Protein AF-A0A954GBB4-F1 (afdb_monomer_lite)

Radius of gyration: 18.42 Å; chains: 1; bounding box: 40×48×51 Å

Structure (mmCIF, N/CA/C/O backbone):
data_AF-A0A954GBB4-F1
#
_entry.id   AF-A0A954GBB4-F1
#
loop_
_atom_site.group_PDB
_atom_site.id
_atom_site.type_symbol
_atom_site.label_atom_id
_atom_site.label_alt_id
_atom_site.label_comp_id
_atom_site.label_asym_id
_atom_site.label_entity_id
_atom_site.label_seq_id
_atom_site.pdbx_PDB_ins_code
_atom_site.Cartn_x
_atom_site.Cartn_y
_atom_site.Cartn_z
_atom_site.occupancy
_atom_site.B_iso_or_equiv
_atom_site.auth_seq_id
_atom_site.auth_comp_id
_atom_site.auth_asym_id
_atom_site.auth_atom_id
_atom_site.pdbx_PDB_model_num
ATOM 1 N N . ALA A 1 1 ? -6.160 26.886 8.703 1.00 38.75 1 ALA A N 1
ATOM 2 C CA . ALA A 1 1 ? -4.715 27.005 8.953 1.00 38.75 1 ALA A CA 1
ATOM 3 C C . ALA A 1 1 ? -4.149 25.636 8.655 1.00 38.75 1 ALA A C 1
ATOM 5 O O . ALA A 1 1 ? -4.538 24.695 9.330 1.00 38.75 1 ALA A O 1
ATOM 6 N N . THR A 1 2 ? -3.398 25.509 7.570 1.00 45.91 2 THR A N 1
ATOM 7 C CA . THR A 1 2 ? -2.683 24.283 7.214 1.00 45.91 2 THR A CA 1
ATOM 8 C C . THR A 1 2 ? -1.692 23.971 8.333 1.00 45.91 2 THR A C 1
ATOM 10 O O . THR A 1 2 ? -0.956 24.857 8.765 1.00 45.91 2 THR A O 1
ATOM 13 N N . SER A 1 3 ? -1.741 22.760 8.894 1.00 56.38 3 SER A N 1
ATOM 14 C CA . SER A 1 3 ? -0.739 22.318 9.868 1.00 56.38 3 SER A CA 1
ATOM 15 C C . SER A 1 3 ? 0.642 22.368 9.204 1.00 56.38 3 SER A C 1
ATOM 17 O O . SER A 1 3 ? 0.781 21.975 8.047 1.00 56.38 3 SER A O 1
ATOM 19 N N . ALA A 1 4 ? 1.669 22.852 9.908 1.00 57.19 4 ALA A N 1
ATOM 20 C CA . ALA A 1 4 ? 3.036 22.951 9.377 1.00 57.19 4 ALA A CA 1
ATOM 21 C C . ALA A 1 4 ? 3.593 21.591 8.900 1.00 57.19 4 ALA A C 1
ATOM 23 O O . ALA A 1 4 ? 4.474 21.533 8.046 1.00 57.19 4 ALA A O 1
ATOM 24 N N . GLU A 1 5 ? 3.053 20.493 9.434 1.00 57.66 5 GLU A N 1
ATOM 25 C CA . GLU A 1 5 ? 3.371 19.124 9.024 1.00 57.66 5 GLU A CA 1
ATOM 26 C C . GLU A 1 5 ? 2.815 18.802 7.627 1.00 57.66 5 GLU A C 1
ATOM 28 O O . GLU A 1 5 ? 3.466 18.126 6.837 1.00 57.66 5 GLU A O 1
ATOM 33 N N . VAL A 1 6 ? 1.651 19.361 7.286 1.00 58.84 6 VAL A N 1
ATOM 34 C CA . VAL A 1 6 ? 1.025 19.221 5.969 1.00 58.84 6 VAL A CA 1
ATOM 35 C C . VAL A 1 6 ? 1.769 20.049 4.926 1.00 58.84 6 VAL A C 1
ATOM 37 O O . VAL A 1 6 ? 2.061 19.530 3.859 1.00 58.84 6 VAL A O 1
ATOM 40 N N . GLU A 1 7 ? 2.159 21.291 5.228 1.00 59.78 7 GLU A N 1
ATOM 41 C CA . GLU A 1 7 ? 2.980 22.099 4.306 1.00 59.78 7 GLU A CA 1
ATOM 42 C C . GLU A 1 7 ? 4.310 21.412 3.965 1.00 59.78 7 GLU A C 1
ATOM 44 O O . GLU A 1 7 ? 4.661 21.319 2.791 1.00 59.78 7 GLU A O 1
ATOM 49 N N . HIS A 1 8 ? 4.989 20.818 4.951 1.00 60.00 8 HIS A N 1
ATOM 50 C CA . HIS A 1 8 ? 6.219 20.056 4.711 1.00 60.00 8 HIS A CA 1
ATOM 51 C C . HIS A 1 8 ? 5.991 18.797 3.849 1.00 60.00 8 HIS A C 1
ATOM 53 O O . HIS A 1 8 ? 6.864 18.420 3.070 1.00 60.00 8 HIS A O 1
ATOM 59 N N . LEU A 1 9 ? 4.835 18.135 3.964 1.00 61.31 9 LEU A N 1
ATOM 60 C CA . LEU A 1 9 ? 4.479 16.982 3.123 1.00 61.31 9 LEU A CA 1
ATOM 61 C C . LEU A 1 9 ? 4.178 17.383 1.667 1.00 61.31 9 LEU A C 1
ATOM 63 O O . LEU A 1 9 ? 4.221 16.541 0.774 1.00 61.31 9 LEU A O 1
ATOM 67 N N . LEU A 1 10 ? 3.844 18.648 1.408 1.00 59.16 10 LEU A N 1
ATOM 68 C CA . LEU A 1 10 ? 3.463 19.135 0.079 1.00 59.16 10 LEU A CA 1
ATOM 69 C C . LEU A 1 10 ? 4.620 19.791 -0.679 1.00 59.16 10 LEU A C 1
ATOM 71 O O . LEU A 1 10 ? 4.564 19.822 -1.909 1.00 59.16 10 LEU A O 1
ATOM 75 N N . ASP A 1 11 ? 5.619 20.314 0.037 1.00 56.72 11 ASP A N 1
ATOM 76 C CA . ASP A 1 11 ? 6.723 21.104 -0.528 1.00 56.72 11 ASP A CA 1
ATOM 77 C C . ASP A 1 11 ? 7.860 20.257 -1.131 1.00 56.72 11 ASP A C 1
ATOM 79 O O . ASP A 1 11 ? 8.680 20.775 -1.892 1.00 56.72 11 ASP A O 1
ATOM 83 N N . GLU A 1 12 ? 7.903 18.949 -0.864 1.00 50.19 12 GLU A N 1
ATOM 84 C CA . GLU A 1 12 ? 8.904 18.044 -1.433 1.00 50.19 12 GLU A CA 1
ATOM 85 C C . GLU A 1 12 ? 8.258 16.914 -2.255 1.00 50.19 12 GLU A C 1
ATOM 87 O O . GLU A 1 12 ? 7.263 16.313 -1.869 1.00 50.19 12 GLU A O 1
ATOM 92 N N . GLU A 1 13 ? 8.910 16.584 -3.373 1.00 52.50 13 GLU A N 1
ATOM 93 C CA . GLU A 1 13 ? 8.742 15.366 -4.184 1.00 52.50 13 GLU A CA 1
ATOM 94 C C . GLU A 1 13 ? 7.781 15.418 -5.386 1.00 52.50 13 GLU A C 1
ATOM 96 O O . GLU A 1 13 ? 6.749 14.747 -5.450 1.00 52.50 13 GLU A O 1
ATOM 101 N N . ALA A 1 14 ? 8.245 16.047 -6.471 1.00 51.75 14 ALA A N 1
ATOM 102 C CA . ALA A 1 14 ? 7.934 15.512 -7.796 1.00 51.75 14 ALA A CA 1
ATOM 103 C C . ALA A 1 14 ? 8.441 14.053 -7.877 1.00 51.75 14 ALA A C 1
ATOM 105 O O . ALA A 1 14 ? 9.635 13.804 -7.716 1.00 51.75 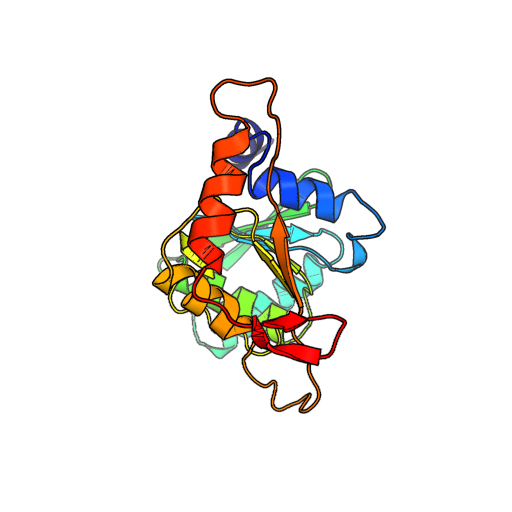14 ALA A O 1
ATOM 106 N N . GLY A 1 15 ? 7.538 13.093 -8.110 1.00 60.34 15 GLY A N 1
ATOM 107 C CA . GLY A 1 15 ? 7.871 11.665 -8.248 1.00 60.34 15 GLY A CA 1
ATOM 108 C C . GLY A 1 15 ? 7.895 10.844 -6.948 1.00 60.34 15 GLY A C 1
ATOM 109 O O . GLY A 1 15 ? 8.336 9.696 -6.977 1.00 60.34 15 GLY A O 1
ATOM 110 N N . GLY A 1 16 ? 7.433 11.406 -5.827 1.00 81.38 16 GLY A N 1
ATOM 111 C CA . GLY A 1 16 ? 7.354 10.732 -4.525 1.00 81.38 16 GLY A CA 1
ATOM 112 C C . GLY A 1 16 ? 6.080 9.916 -4.285 1.00 81.38 16 GLY A C 1
ATOM 113 O O . GLY A 1 16 ? 5.134 9.944 -5.075 1.00 81.38 16 GLY A O 1
ATOM 114 N N . ALA A 1 17 ? 6.015 9.231 -3.138 1.00 86.75 17 ALA A N 1
ATOM 115 C CA . ALA A 1 17 ? 4.822 8.476 -2.725 1.00 86.75 17 ALA A CA 1
ATOM 116 C C . ALA A 1 17 ? 3.590 9.385 -2.556 1.00 86.75 17 ALA A C 1
ATOM 118 O O . ALA A 1 17 ? 2.477 8.988 -2.890 1.00 86.75 17 ALA A O 1
ATOM 119 N N . ILE A 1 18 ? 3.800 10.623 -2.098 1.00 87.50 18 ILE A N 1
ATOM 120 C CA . ILE A 1 18 ? 2.751 11.641 -1.958 1.00 87.50 18 ILE A CA 1
ATOM 121 C C . ILE A 1 18 ? 2.225 12.075 -3.328 1.00 87.50 18 ILE A C 1
ATOM 123 O O . ILE A 1 18 ? 1.016 12.185 -3.506 1.00 87.50 18 ILE A O 1
ATOM 127 N N . ALA A 1 19 ? 3.103 12.280 -4.315 1.00 88.31 19 ALA A N 1
ATOM 128 C CA . ALA A 1 19 ? 2.686 12.629 -5.672 1.00 88.31 19 ALA A CA 1
ATOM 129 C C . ALA A 1 19 ? 1.859 11.507 -6.318 1.00 88.31 19 ALA A C 1
ATOM 131 O O . ALA A 1 19 ? 0.815 11.779 -6.903 1.00 88.31 19 ALA A O 1
ATOM 132 N N . ALA A 1 20 ? 2.285 10.249 -6.155 1.00 91.12 20 ALA A N 1
ATOM 133 C CA . ALA A 1 20 ? 1.515 9.097 -6.618 1.00 91.12 20 ALA A CA 1
ATOM 134 C C . ALA A 1 20 ? 0.146 9.011 -5.925 1.00 91.12 20 ALA A C 1
ATOM 136 O O . ALA A 1 20 ? -0.861 8.803 -6.589 1.00 91.12 20 ALA A O 1
ATOM 137 N N . PHE A 1 21 ? 0.094 9.215 -4.605 1.00 93.81 21 PHE A N 1
ATOM 138 C CA . PHE A 1 21 ? -1.159 9.244 -3.851 1.00 93.81 21 PHE A CA 1
ATOM 139 C C . PHE A 1 21 ? -2.111 10.343 -4.342 1.00 93.81 21 PHE A C 1
ATOM 141 O O . PHE A 1 21 ? -3.267 10.047 -4.622 1.00 93.81 21 PHE A O 1
ATOM 148 N N . LYS A 1 22 ? -1.619 11.576 -4.522 1.00 92.19 22 LYS A N 1
ATOM 149 C CA . LYS A 1 22 ? -2.411 12.701 -5.043 1.00 92.19 22 LYS A CA 1
ATOM 150 C C . LYS A 1 22 ? -2.992 12.419 -6.426 1.00 92.19 22 LYS A C 1
ATOM 152 O O . LYS A 1 22 ? -4.146 12.745 -6.680 1.00 92.19 22 LYS A O 1
ATOM 157 N N . GLU A 1 23 ? -2.210 11.814 -7.317 1.00 92.88 23 GLU A N 1
ATOM 158 C CA . GLU A 1 23 ? -2.718 11.410 -8.631 1.00 92.88 23 GLU A CA 1
ATOM 159 C C . GLU A 1 23 ? -3.827 10.361 -8.485 1.00 92.88 23 GLU A C 1
ATOM 161 O O . GLU A 1 23 ? -4.843 10.456 -9.160 1.00 92.88 23 GLU A O 1
ATOM 166 N N . LEU A 1 24 ? -3.685 9.400 -7.565 1.00 94.81 24 LEU A N 1
ATOM 167 C CA . LEU A 1 24 ? -4.688 8.351 -7.371 1.00 94.81 24 LEU A CA 1
ATOM 168 C C . LEU A 1 24 ? -6.040 8.889 -6.878 1.00 94.81 24 LEU A C 1
ATOM 170 O O . LEU A 1 24 ? -7.058 8.435 -7.396 1.00 94.81 24 LEU A O 1
ATOM 174 N N . VAL A 1 25 ? -6.040 9.837 -5.933 1.00 95.12 25 VAL A N 1
ATOM 175 C CA . VAL A 1 25 ? -7.265 10.451 -5.365 1.00 95.12 25 VAL A CA 1
ATOM 176 C C . VAL A 1 25 ? -7.879 11.532 -6.263 1.00 95.12 25 VAL A C 1
ATOM 178 O O . VAL A 1 25 ? -9.035 11.887 -6.128 1.00 95.12 25 VAL A O 1
ATOM 181 N N . SER A 1 26 ? -7.120 12.101 -7.205 1.00 92.81 26 SER A N 1
ATOM 182 C CA . SER A 1 26 ? -7.650 13.141 -8.109 1.00 92.81 26 SER A CA 1
ATOM 183 C C . SER A 1 26 ? -8.096 12.601 -9.472 1.00 92.81 26 SER A C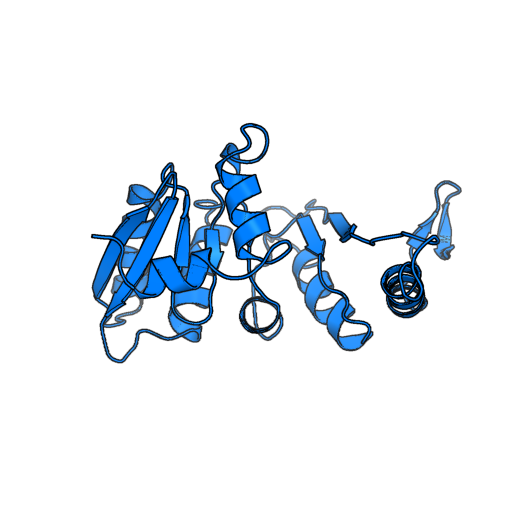 1
ATOM 185 O O . SER A 1 26 ? -8.701 13.328 -10.266 1.00 92.81 26 SER A O 1
ATOM 187 N N . ASN A 1 27 ? -7.811 11.330 -9.764 1.00 94.31 27 ASN A N 1
ATOM 188 C CA . ASN A 1 27 ? -8.042 10.706 -11.062 1.00 94.31 27 ASN A CA 1
ATOM 189 C C . ASN A 1 27 ? -9.223 9.711 -10.983 1.00 94.31 27 ASN A C 1
ATOM 191 O O . ASN A 1 27 ? -9.092 8.654 -10.365 1.00 94.31 27 ASN A O 1
ATOM 195 N N . PRO A 1 28 ? -10.377 9.983 -11.633 1.00 92.38 28 PRO A N 1
ATOM 196 C CA . PRO A 1 28 ? -11.600 9.190 -11.432 1.00 92.38 28 PRO A CA 1
ATOM 197 C C . PRO A 1 28 ? -11.464 7.667 -11.680 1.00 92.38 28 PRO A C 1
ATOM 199 O O . PRO A 1 28 ? -12.056 6.877 -10.943 1.00 92.38 28 PRO A O 1
ATOM 202 N N . PRO A 1 29 ? -10.694 7.197 -12.686 1.00 94.25 29 PRO A N 1
ATOM 203 C CA . PRO A 1 29 ? -10.346 5.782 -12.845 1.00 94.25 29 PRO A CA 1
ATOM 204 C C . PRO A 1 29 ? -9.678 5.084 -11.654 1.00 94.25 29 PRO A C 1
ATOM 206 O O . PRO A 1 29 ? -9.726 3.853 -11.595 1.00 94.25 29 PRO A O 1
ATOM 209 N N . THR A 1 30 ? -9.021 5.815 -10.757 1.00 94.44 30 THR A N 1
ATOM 210 C CA . THR A 1 30 ? -8.284 5.259 -9.609 1.00 94.44 30 THR A CA 1
ATOM 211 C C . THR A 1 30 ? -8.886 5.641 -8.268 1.00 94.44 30 THR A C 1
ATOM 213 O O . THR A 1 30 ? -8.706 4.892 -7.313 1.00 94.44 30 THR A O 1
ATOM 216 N N . ASP A 1 31 ? -9.641 6.730 -8.227 1.00 94.56 31 ASP A N 1
ATOM 217 C CA . ASP A 1 31 ? -10.295 7.281 -7.041 1.00 94.56 31 ASP A CA 1
ATOM 218 C C . ASP A 1 31 ? -11.164 6.243 -6.312 1.00 94.56 31 ASP A C 1
ATOM 220 O O . ASP A 1 31 ? -10.983 5.962 -5.138 1.00 94.56 31 ASP A O 1
ATOM 224 N N . TRP A 1 32 ? -11.960 5.465 -7.057 1.00 95.12 32 TRP A N 1
ATOM 225 C CA . TRP A 1 32 ? -12.802 4.387 -6.501 1.00 95.12 32 TRP A CA 1
ATOM 226 C C . TRP A 1 32 ? -12.041 3.261 -5.756 1.00 95.12 32 TRP A C 1
ATOM 228 O O . TRP A 1 32 ? -12.659 2.364 -5.155 1.00 95.12 32 TRP A O 1
ATOM 238 N N . LEU A 1 33 ? -10.704 3.226 -5.848 1.00 96.69 33 LEU A N 1
ATOM 239 C CA . LEU A 1 33 ? -9.859 2.333 -5.053 1.00 96.69 33 LEU A CA 1
ATOM 240 C C . LEU A 1 33 ? -9.729 2.795 -3.596 1.00 96.69 33 LEU A C 1
ATOM 242 O O . LEU A 1 33 ? -9.228 2.028 -2.767 1.00 96.69 33 LEU A O 1
ATOM 246 N N . ASN A 1 34 ? -10.191 4.000 -3.284 1.00 97.38 34 ASN A N 1
ATOM 247 C CA . ASN A 1 34 ? -10.128 4.652 -1.991 1.00 97.38 34 ASN A CA 1
ATOM 248 C C . ASN A 1 34 ? -8.699 4.652 -1.420 1.00 97.38 34 ASN A C 1
ATOM 250 O O . ASN A 1 34 ? -8.436 3.923 -0.449 1.00 97.38 34 ASN A O 1
ATOM 254 N N . PRO A 1 35 ? -7.730 5.327 -2.067 1.00 97.38 35 PRO A N 1
ATOM 255 C CA . PRO A 1 35 ? -6.323 5.245 -1.701 1.00 97.38 35 PRO A CA 1
ATOM 256 C C . PRO A 1 35 ? -6.050 5.664 -0.254 1.00 97.38 35 PRO A C 1
ATOM 258 O O . PRO A 1 35 ? -6.639 6.595 0.289 1.00 97.38 35 PRO A O 1
ATOM 261 N N . VAL A 1 36 ? -5.091 4.993 0.378 1.00 97.19 36 VAL A N 1
ATOM 262 C CA . VAL A 1 36 ? -4.544 5.389 1.680 1.00 97.19 36 VAL A CA 1
ATOM 263 C C . VAL A 1 36 ? -3.026 5.384 1.595 1.00 97.19 36 VAL A C 1
ATOM 265 O O . VAL A 1 36 ? -2.421 4.381 1.212 1.00 97.19 36 VAL A O 1
ATOM 268 N N . LEU A 1 37 ? -2.395 6.493 1.971 1.00 94.56 37 LEU A N 1
ATOM 269 C CA . LEU A 1 37 ? -0.945 6.622 2.030 1.00 94.56 37 LEU A CA 1
ATOM 270 C C . LEU A 1 37 ? -0.450 6.525 3.475 1.00 94.56 37 LEU A C 1
ATOM 272 O O . LEU A 1 37 ? -0.866 7.273 4.355 1.00 94.56 37 LEU A O 1
ATOM 276 N N . LEU A 1 38 ? 0.498 5.619 3.699 1.00 91.81 38 LEU A N 1
ATOM 277 C CA . LEU A 1 38 ? 1.235 5.491 4.951 1.00 91.81 38 LEU A CA 1
ATOM 278 C C . LEU A 1 38 ? 2.551 6.272 4.876 1.00 91.81 38 LEU A C 1
ATOM 280 O O . LEU A 1 38 ? 3.400 5.986 4.025 1.00 91.81 38 LEU A O 1
ATOM 284 N N . THR A 1 39 ? 2.747 7.210 5.803 1.00 84.94 39 THR A N 1
ATOM 285 C CA . THR A 1 39 ? 4.017 7.920 6.010 1.00 84.94 39 THR A CA 1
ATOM 286 C C . THR A 1 39 ? 4.674 7.479 7.324 1.00 84.94 39 THR A C 1
ATOM 288 O O . THR A 1 39 ? 4.155 6.623 8.037 1.00 84.94 39 THR A O 1
ATOM 291 N N . GLY A 1 40 ? 5.863 8.008 7.635 1.00 76.62 40 GLY A N 1
ATOM 292 C CA . GLY A 1 40 ? 6.581 7.667 8.869 1.00 76.62 40 GLY A CA 1
ATOM 293 C C . GLY A 1 40 ? 5.923 8.196 10.151 1.00 76.62 40 GLY A C 1
ATOM 294 O O . GLY A 1 40 ? 6.181 7.656 11.230 1.00 76.62 40 GLY A O 1
ATOM 295 N N . SER A 1 41 ? 5.063 9.212 10.056 1.00 73.75 41 SER A N 1
ATOM 296 C CA . SER A 1 41 ? 4.395 9.835 11.210 1.00 73.75 41 SER A CA 1
ATOM 297 C C . SER A 1 41 ? 2.871 9.890 11.095 1.00 73.75 41 SER A C 1
ATOM 299 O O . SER A 1 41 ? 2.202 9.985 12.126 1.00 73.75 41 SER A O 1
ATOM 301 N N . SER A 1 42 ? 2.322 9.778 9.885 1.00 81.25 42 SER A N 1
ATOM 302 C CA . SER A 1 42 ? 0.915 10.056 9.598 1.00 81.25 42 SER A CA 1
ATOM 303 C C . SER A 1 42 ? 0.315 9.125 8.542 1.00 81.25 42 SER A C 1
ATOM 305 O O . SER A 1 42 ? 1.019 8.393 7.838 1.00 81.25 42 SER A O 1
ATOM 307 N N . VAL A 1 43 ? -1.014 9.154 8.438 1.00 93.19 43 VAL A N 1
ATOM 308 C CA . VAL A 1 43 ? -1.779 8.424 7.425 1.00 93.19 43 VAL A CA 1
ATOM 309 C C . VAL A 1 43 ? -2.615 9.426 6.639 1.00 93.19 43 VAL A C 1
ATOM 311 O O . VAL A 1 43 ? -3.354 10.202 7.231 1.00 93.19 43 VAL A O 1
ATOM 314 N N . LEU A 1 44 ? -2.507 9.417 5.315 1.00 95.12 44 LEU A N 1
ATOM 315 C CA . LEU A 1 44 ? -3.357 10.215 4.431 1.00 95.12 44 LEU A CA 1
ATOM 316 C C . LEU A 1 44 ? -4.434 9.303 3.854 1.00 95.12 44 LEU A C 1
ATOM 318 O O . LEU A 1 44 ? -4.136 8.186 3.428 1.00 95.12 44 LEU A O 1
ATOM 322 N N . VAL A 1 45 ? -5.677 9.754 3.889 1.00 97.12 45 VAL A N 1
ATOM 323 C CA . VAL A 1 45 ? -6.861 8.937 3.627 1.00 97.12 45 VAL A CA 1
ATOM 324 C C . VAL A 1 45 ? -7.730 9.659 2.619 1.00 97.12 45 VAL A C 1
ATOM 326 O O . VAL A 1 45 ? -8.056 10.813 2.843 1.00 97.12 45 VAL A O 1
ATOM 329 N N . ASP A 1 46 ? -8.116 8.985 1.547 1.00 97.25 46 ASP A N 1
ATOM 330 C CA . ASP A 1 46 ? -9.144 9.480 0.631 1.00 97.25 46 ASP A CA 1
ATOM 331 C C . ASP A 1 46 ? -10.412 9.947 1.387 1.00 97.25 46 ASP A C 1
ATOM 333 O O . ASP A 1 46 ? -10.891 9.265 2.307 1.00 97.25 46 ASP A O 1
ATOM 337 N N . ASP A 1 47 ? -10.922 11.130 1.035 1.00 95.88 47 ASP A N 1
ATOM 338 C CA . ASP A 1 47 ? -12.051 11.760 1.716 1.00 95.88 47 ASP A CA 1
ATOM 339 C C . ASP A 1 47 ? -13.349 10.948 1.569 1.00 95.88 47 ASP A C 1
ATOM 341 O O . ASP A 1 47 ? -14.141 10.897 2.520 1.00 95.88 47 ASP A O 1
ATOM 345 N N . ASP A 1 48 ? -13.498 10.185 0.481 1.00 96.50 48 ASP A N 1
ATOM 346 C CA . ASP A 1 48 ? -14.626 9.281 0.222 1.00 96.50 48 ASP A CA 1
ATOM 347 C C . ASP A 1 48 ? -14.819 8.218 1.317 1.00 96.50 48 ASP A C 1
ATOM 349 O O . ASP A 1 48 ? -15.942 7.774 1.594 1.00 96.50 48 ASP A O 1
ATOM 353 N N . ILE A 1 49 ? -13.730 7.796 1.970 1.00 97.25 49 ILE A N 1
ATOM 354 C CA . ILE A 1 49 ? -13.765 6.787 3.038 1.00 97.25 49 ILE A CA 1
ATOM 355 C C . ILE A 1 49 ? -13.359 7.320 4.406 1.00 97.25 49 ILE A C 1
ATOM 357 O O . ILE A 1 49 ? -13.339 6.537 5.358 1.00 97.25 49 ILE A O 1
ATOM 361 N N . ALA A 1 50 ? -13.060 8.610 4.550 1.00 96.44 50 ALA A N 1
ATOM 362 C CA . ALA A 1 50 ? -12.476 9.169 5.767 1.00 96.44 50 ALA A CA 1
ATOM 363 C C . ALA A 1 50 ? -13.298 8.860 7.036 1.00 96.44 50 ALA A C 1
ATOM 365 O O . ALA A 1 50 ? -12.751 8.398 8.043 1.00 96.44 50 ALA A O 1
ATOM 366 N N . ASP A 1 51 ? -14.624 9.032 6.983 1.00 96.69 51 ASP A N 1
ATOM 367 C CA . ASP A 1 51 ? -15.528 8.754 8.111 1.00 96.69 51 ASP A CA 1
ATOM 368 C C . ASP A 1 51 ? -15.607 7.258 8.443 1.00 96.69 51 ASP A C 1
ATOM 370 O O . ASP A 1 51 ? -15.548 6.848 9.611 1.00 96.69 51 ASP A O 1
ATOM 374 N N . GLN A 1 52 ? -15.720 6.423 7.408 1.00 97.81 52 GLN A N 1
ATOM 375 C CA . GLN A 1 52 ? -15.802 4.975 7.567 1.00 97.81 52 GLN A CA 1
ATOM 376 C C . GLN A 1 52 ? -14.487 4.413 8.111 1.00 97.81 52 GLN A C 1
ATOM 378 O O . GLN A 1 52 ? -14.496 3.586 9.026 1.00 97.81 52 GLN A O 1
ATOM 383 N N . LEU A 1 53 ? -13.361 4.859 7.557 1.00 97.69 53 LEU A N 1
ATOM 384 C CA . LEU A 1 53 ? -12.029 4.425 7.939 1.00 97.69 53 LEU A CA 1
ATOM 385 C C . LEU A 1 53 ? -11.733 4.814 9.383 1.00 97.69 53 LEU A C 1
ATOM 387 O O . LEU A 1 53 ? -11.302 3.948 10.142 1.00 97.69 53 LEU A O 1
ATOM 391 N N . GLN A 1 54 ? -12.026 6.053 9.790 1.00 97.12 54 GLN A N 1
ATOM 392 C CA . GLN A 1 54 ? -11.851 6.480 11.179 1.00 97.12 54 GLN A CA 1
ATOM 393 C C . GLN A 1 54 ? -12.689 5.624 12.137 1.00 97.12 54 GLN A C 1
ATOM 395 O O . GLN A 1 54 ? -12.153 5.091 13.106 1.00 97.12 54 GLN A O 1
ATOM 400 N N . SER A 1 55 ? -13.971 5.407 11.832 1.00 97.94 55 SER A N 1
ATOM 401 C CA . SER A 1 55 ? -14.855 4.591 12.679 1.00 97.94 55 SER A CA 1
ATOM 402 C C . SER A 1 55 ? -14.321 3.162 12.866 1.00 97.94 55 SER A C 1
ATOM 404 O O . SER A 1 55 ? -14.312 2.624 13.973 1.00 97.94 55 SER A O 1
ATOM 406 N N . ARG A 1 56 ? -13.830 2.535 11.788 1.00 98.25 56 ARG A N 1
ATOM 407 C CA . ARG A 1 56 ? -13.251 1.180 11.844 1.00 98.25 56 ARG A CA 1
ATOM 408 C C . ARG A 1 56 ? -11.876 1.147 12.509 1.00 98.25 56 ARG A C 1
ATOM 410 O O . ARG A 1 56 ? -11.531 0.147 13.134 1.00 98.25 56 ARG A O 1
ATOM 417 N N . ALA A 1 57 ? -11.092 2.212 12.377 1.00 97.44 57 ALA A N 1
ATOM 418 C CA . ALA A 1 57 ? -9.817 2.373 13.062 1.00 97.44 57 ALA A CA 1
ATOM 419 C C . ALA A 1 57 ? -10.019 2.461 14.585 1.00 97.44 57 ALA A C 1
ATOM 421 O O . ALA A 1 57 ? -9.350 1.753 15.337 1.00 97.44 57 ALA A O 1
ATOM 422 N N . GLU A 1 58 ? -10.995 3.246 15.043 1.00 97.50 58 GLU A N 1
ATOM 423 C CA . GLU A 1 58 ? -11.362 3.350 16.460 1.00 97.50 58 GLU A CA 1
ATOM 424 C C . GLU A 1 58 ? -11.835 2.003 17.027 1.00 97.50 58 GLU A C 1
ATOM 426 O O . GLU A 1 58 ? -11.362 1.578 18.082 1.00 97.50 58 GLU A O 1
ATOM 431 N N . GLU A 1 59 ? -12.692 1.274 16.305 1.00 98.12 59 GLU A N 1
ATOM 432 C CA . GLU A 1 59 ? -13.122 -0.081 16.685 1.00 98.12 59 GLU A CA 1
ATOM 433 C C . GLU A 1 59 ? -11.932 -1.054 16.795 1.00 98.12 59 GLU A C 1
ATOM 435 O O . GLU A 1 59 ? -11.836 -1.849 17.740 1.00 98.12 59 GLU A O 1
ATOM 440 N N . TRP A 1 60 ? -10.992 -0.978 15.847 1.00 97.56 60 TRP A N 1
ATOM 441 C CA . TRP A 1 60 ? -9.790 -1.811 15.828 1.00 97.56 60 TRP A CA 1
ATOM 442 C C . TRP A 1 60 ? -8.894 -1.552 17.046 1.00 97.56 60 TRP A C 1
ATOM 444 O O . TRP A 1 60 ? -8.407 -2.514 17.655 1.00 97.56 60 TRP A O 1
ATOM 454 N N . LEU A 1 61 ? -8.713 -0.278 17.418 1.00 97.25 61 LEU A N 1
ATOM 455 C CA . LEU A 1 61 ? -7.948 0.157 18.591 1.00 97.25 61 LEU A CA 1
ATOM 456 C C . LEU A 1 61 ? -8.614 -0.301 19.894 1.00 97.25 61 LEU A C 1
ATOM 458 O O . LEU A 1 61 ? -7.950 -0.900 20.744 1.00 97.25 61 LEU A O 1
ATOM 462 N N . GLN A 1 62 ? -9.930 -0.098 20.020 1.00 96.69 62 GLN A N 1
ATOM 463 C CA . GLN A 1 62 ? -10.715 -0.504 21.191 1.00 96.69 62 GLN A CA 1
ATOM 464 C C . GLN A 1 62 ? -10.657 -2.016 21.418 1.00 96.69 62 GLN A C 1
ATOM 466 O O . GLN A 1 62 ? -10.358 -2.467 22.521 1.00 96.69 62 GLN A O 1
ATOM 471 N N . THR A 1 63 ? -10.860 -2.811 20.365 1.00 97.31 63 THR A N 1
ATOM 472 C CA . THR A 1 63 ? -10.835 -4.283 20.444 1.00 97.31 63 THR A CA 1
ATOM 473 C C . THR A 1 63 ? -9.472 -4.824 20.893 1.00 97.31 63 THR A C 1
ATOM 475 O O . THR A 1 63 ? -9.391 -5.889 21.503 1.00 97.31 63 THR A O 1
ATOM 478 N N . ARG A 1 64 ? -8.387 -4.094 20.608 1.00 96.62 64 ARG A N 1
ATOM 479 C CA . ARG A 1 64 ? -7.013 -4.439 21.016 1.00 96.62 64 ARG A CA 1
ATOM 480 C C . ARG A 1 64 ? -6.563 -3.745 22.295 1.00 96.62 64 ARG A C 1
ATOM 482 O O . ARG A 1 64 ? -5.432 -3.964 22.726 1.00 96.62 64 ARG A O 1
ATOM 489 N N . ASN A 1 65 ? -7.440 -2.955 22.913 1.00 96.50 65 ASN A N 1
ATOM 490 C CA . ASN A 1 65 ? -7.172 -2.236 24.150 1.00 96.50 65 ASN A CA 1
ATOM 491 C C . ASN A 1 65 ? -5.942 -1.304 24.034 1.00 96.50 65 ASN A C 1
ATOM 493 O O . ASN A 1 65 ? -5.139 -1.209 24.964 1.00 96.50 65 ASN A O 1
ATOM 497 N N . ILE A 1 66 ? -5.782 -0.667 22.865 1.00 96.56 66 ILE A N 1
ATOM 498 C CA . ILE A 1 66 ? -4.700 0.275 22.544 1.00 96.56 66 ILE A CA 1
ATOM 499 C C . ILE A 1 66 ? -5.185 1.702 22.823 1.00 96.56 66 ILE A C 1
ATOM 501 O O . ILE A 1 66 ? -6.177 2.141 22.245 1.00 96.56 66 ILE A O 1
ATOM 505 N N . ASP A 1 67 ? -4.470 2.425 23.684 1.00 95.31 67 ASP A N 1
ATOM 506 C CA . ASP A 1 67 ? -4.782 3.799 24.083 1.00 95.31 67 ASP A CA 1
ATOM 507 C C . ASP A 1 67 ? -4.182 4.806 23.092 1.00 95.31 67 ASP A C 1
ATOM 509 O O . ASP A 1 67 ? -3.038 5.262 23.214 1.00 95.31 67 ASP A O 1
ATOM 513 N N . VAL A 1 68 ? -4.957 5.092 22.047 1.00 95.75 68 VAL A N 1
ATOM 514 C CA . VAL A 1 68 ? -4.680 6.116 21.039 1.00 95.75 68 VAL A CA 1
ATOM 515 C C . VAL A 1 68 ? -5.976 6.866 20.760 1.00 95.75 68 VAL A C 1
ATOM 517 O O . VAL A 1 68 ? -7.004 6.254 20.480 1.00 95.75 68 VAL A O 1
ATOM 520 N N . THR A 1 69 ? -5.916 8.195 20.778 1.00 95.81 69 THR A N 1
ATOM 521 C CA . THR A 1 69 ? -7.012 9.052 20.309 1.00 95.81 69 THR A CA 1
ATOM 522 C C . THR A 1 69 ? -6.708 9.514 18.893 1.00 95.81 69 THR A C 1
ATOM 524 O O . THR A 1 69 ? -5.682 10.162 18.668 1.00 95.81 69 THR A O 1
ATOM 527 N N . LEU A 1 70 ? -7.587 9.174 17.952 1.00 95.50 70 LEU A N 1
ATOM 528 C CA . LEU A 1 70 ? -7.463 9.592 16.560 1.00 95.50 70 LEU A CA 1
ATOM 529 C C . LEU A 1 70 ? -8.009 11.007 16.363 1.00 95.50 70 LEU A C 1
ATOM 531 O O . LEU A 1 70 ? -8.989 11.411 16.988 1.00 95.50 70 LEU A O 1
ATOM 535 N N . SER A 1 71 ? -7.371 11.754 15.473 1.00 94.25 71 SER A N 1
ATOM 536 C CA . SER A 1 71 ? -7.837 13.051 14.996 1.00 94.25 71 SER A CA 1
ATOM 537 C C . SER A 1 71 ? -7.645 13.138 13.493 1.00 94.25 71 SER A C 1
ATOM 539 O O . SER A 1 71 ? -6.728 12.527 12.942 1.00 94.25 71 SER A O 1
ATOM 541 N N . ARG A 1 72 ? -8.490 13.930 12.840 1.00 93.38 72 ARG A N 1
ATOM 542 C CA . ARG A 1 72 ? -8.501 14.058 11.390 1.00 93.38 72 ARG A CA 1
ATOM 543 C C . ARG A 1 72 ? -8.505 15.520 10.974 1.00 93.38 72 ARG A C 1
ATOM 545 O O . ARG A 1 72 ? -9.241 16.319 11.552 1.00 93.38 72 ARG A O 1
ATOM 552 N N . GLU A 1 73 ? -7.692 15.853 9.982 1.00 93.62 73 GLU A N 1
ATOM 553 C CA . GLU A 1 73 ? -7.606 17.189 9.397 1.00 93.62 73 GLU A CA 1
ATOM 554 C C . GLU A 1 73 ? -7.860 17.105 7.884 1.00 93.62 73 GLU A C 1
ATOM 556 O O . GLU A 1 73 ? -7.043 16.515 7.177 1.00 93.62 73 GLU A O 1
ATOM 561 N N . PRO A 1 74 ? -8.964 17.678 7.372 1.00 92.25 74 PRO A N 1
ATOM 562 C CA . PRO A 1 74 ? -9.240 17.695 5.938 1.00 92.25 74 PRO A CA 1
ATOM 563 C C . PRO A 1 74 ? -8.215 18.520 5.160 1.00 92.25 74 PRO A C 1
ATOM 565 O O . PRO A 1 74 ? -7.822 19.611 5.591 1.00 92.25 74 PRO A O 1
ATOM 568 N N . PHE A 1 75 ? -7.827 18.029 3.987 1.00 85.56 75 PHE A N 1
ATOM 569 C CA . PHE A 1 75 ? -6.853 18.658 3.108 1.00 85.56 75 PHE A CA 1
ATOM 570 C C . PHE A 1 75 ? -7.098 18.322 1.623 1.00 85.56 75 PHE A C 1
ATOM 572 O O . PHE A 1 75 ? -6.726 17.261 1.147 1.00 85.56 75 PHE A O 1
ATOM 579 N N . ASP A 1 76 ? -7.666 19.273 0.878 1.00 81.12 76 ASP A N 1
ATOM 580 C CA . ASP A 1 76 ? -7.723 19.288 -0.600 1.00 81.12 76 ASP A CA 1
ATOM 581 C C . ASP A 1 76 ? -7.933 17.912 -1.283 1.00 81.12 76 ASP A C 1
ATOM 583 O O . ASP A 1 76 ? -7.079 17.440 -2.034 1.00 81.12 76 ASP A O 1
ATOM 587 N N . GLY A 1 77 ? -9.073 17.267 -0.997 1.00 87.69 77 GLY A N 1
ATOM 588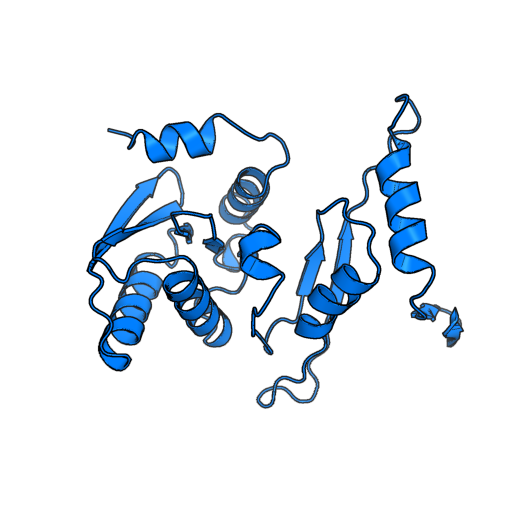 C CA . GLY A 1 77 ? -9.469 15.975 -1.587 1.00 87.69 77 GLY A CA 1
ATOM 589 C C . GLY A 1 77 ? -8.973 14.731 -0.841 1.00 87.69 77 GLY A C 1
ATOM 590 O O . GLY A 1 77 ? -9.067 13.627 -1.356 1.00 87.69 77 GLY A O 1
ATOM 591 N N . PHE A 1 78 ? -8.395 14.889 0.348 1.00 94.38 78 PHE A N 1
ATOM 592 C CA . PHE A 1 78 ? -8.074 13.792 1.259 1.00 94.38 78 PHE A CA 1
ATOM 593 C C . PHE A 1 78 ? -7.948 14.314 2.692 1.00 94.38 78 PHE A C 1
ATOM 595 O O . PHE A 1 78 ? -7.868 15.511 2.945 1.00 94.38 78 PHE A O 1
ATOM 602 N N . ASP A 1 79 ? -7.860 13.414 3.657 1.00 94.88 79 ASP A N 1
ATOM 603 C CA . ASP A 1 79 ? -7.798 13.734 5.071 1.00 94.88 79 ASP A CA 1
ATOM 604 C C . ASP A 1 79 ? -6.499 13.211 5.690 1.00 94.88 79 ASP A C 1
ATOM 606 O O . ASP A 1 79 ? -6.075 12.074 5.470 1.00 94.88 79 ASP A O 1
ATOM 610 N N . LEU A 1 80 ? -5.860 14.041 6.513 1.00 94.31 80 LEU A N 1
ATOM 611 C CA . LEU A 1 80 ? -4.738 13.633 7.347 1.00 94.31 80 LEU A CA 1
ATOM 612 C C . LEU A 1 80 ? -5.273 13.002 8.634 1.00 94.31 80 LEU A C 1
ATOM 614 O O . LEU A 1 80 ? -5.811 13.692 9.501 1.00 94.31 80 LEU A O 1
ATOM 618 N N . LEU A 1 81 ? -5.089 11.695 8.779 1.00 94.62 81 LEU A N 1
ATOM 619 C CA . LEU A 1 81 ? -5.371 10.950 9.995 1.00 94.62 81 LEU A CA 1
ATOM 620 C C . LEU A 1 81 ? -4.113 10.867 10.869 1.00 94.62 81 LEU A C 1
ATOM 622 O O . LEU A 1 81 ? -3.092 10.281 10.493 1.00 94.62 81 LEU A O 1
ATOM 626 N N . ASN A 1 82 ? -4.235 11.398 12.080 1.00 92.81 82 ASN A N 1
ATOM 627 C CA . ASN A 1 82 ? -3.214 11.372 13.116 1.00 92.81 82 ASN A CA 1
ATOM 628 C C . ASN A 1 82 ? -3.716 10.631 14.355 1.00 92.81 82 ASN A C 1
ATOM 630 O O . ASN A 1 82 ? -4.918 10.499 14.590 1.00 92.81 82 ASN A O 1
ATOM 634 N N . GLY A 1 83 ? -2.777 10.167 15.173 1.00 92.06 83 GLY A N 1
ATOM 635 C CA . GLY A 1 83 ? -3.058 9.596 16.481 1.00 92.06 83 GLY A CA 1
ATOM 636 C C . GLY A 1 83 ? -2.245 10.291 17.562 1.00 92.06 83 GLY A C 1
ATOM 637 O O . GLY A 1 83 ? -1.088 10.656 17.369 1.00 92.06 83 GLY A O 1
ATOM 638 N N . SER A 1 84 ? -2.860 10.460 18.724 1.00 91.44 84 SER A N 1
ATOM 639 C CA . SER A 1 84 ? -2.218 10.957 19.937 1.00 91.44 84 SER A CA 1
ATOM 640 C C . SER A 1 84 ? -2.247 9.881 21.018 1.00 91.44 84 SER A C 1
ATOM 642 O O . SER A 1 84 ? -3.180 9.083 21.089 1.00 91.44 84 SER A O 1
ATOM 644 N N . GLY A 1 85 ? -1.202 9.839 21.843 1.00 90.50 85 GLY A N 1
ATOM 645 C CA . GLY A 1 85 ? -1.001 8.800 22.855 1.00 90.50 85 GLY A CA 1
ATOM 646 C C . GLY A 1 85 ? 0.367 8.136 22.716 1.00 90.50 85 GLY A C 1
ATOM 647 O O . GLY A 1 85 ? 0.967 8.127 21.643 1.00 90.50 85 GLY A O 1
ATOM 648 N N . SER A 1 86 ? 0.882 7.570 23.808 1.00 90.31 86 SER A N 1
ATOM 649 C CA . SER A 1 86 ? 2.222 6.959 23.841 1.00 90.31 86 SER A CA 1
ATOM 650 C C . SER A 1 86 ? 2.343 5.697 22.980 1.00 90.31 86 SER A C 1
ATOM 652 O O . SER A 1 86 ? 3.453 5.262 22.679 1.00 90.31 86 SER A O 1
ATOM 654 N N . GLN A 1 87 ? 1.211 5.108 22.588 1.00 92.56 87 GLN A N 1
ATOM 655 C CA . GLN A 1 87 ? 1.154 3.910 21.757 1.00 92.56 87 GLN A CA 1
ATOM 656 C C . GLN A 1 87 ? 1.053 4.221 20.256 1.00 92.56 87 GLN A C 1
ATOM 658 O O . GLN A 1 87 ? 1.236 3.308 19.446 1.00 92.56 87 GLN A O 1
ATOM 663 N N . TRP A 1 88 ? 0.812 5.481 19.862 1.00 92.25 88 TRP A N 1
ATOM 664 C CA . TRP A 1 88 ? 0.818 5.863 18.450 1.00 92.25 88 TRP A CA 1
ATOM 665 C C . TRP A 1 88 ? 2.223 5.690 17.875 1.00 92.25 88 TRP A C 1
ATOM 667 O O . TRP A 1 88 ? 3.180 6.337 18.295 1.00 92.25 88 TRP A O 1
ATOM 677 N N . SER A 1 89 ? 2.365 4.749 16.947 1.00 90.81 89 SER A N 1
ATOM 678 C CA . SER A 1 89 ? 3.656 4.364 16.383 1.00 90.81 89 SER A CA 1
ATOM 679 C C . SER A 1 89 ? 3.476 3.706 15.016 1.00 90.81 89 SER A C 1
ATOM 681 O O . SER A 1 89 ? 2.402 3.149 14.764 1.00 90.81 89 SER A O 1
ATOM 683 N N . PRO A 1 90 ? 4.533 3.667 14.176 1.00 88.44 90 PRO A N 1
ATOM 684 C CA . PRO A 1 90 ? 4.506 2.983 12.884 1.00 88.44 90 PRO A CA 1
ATOM 685 C C . PRO A 1 90 ? 3.947 1.580 12.920 1.00 88.44 90 PRO A C 1
ATOM 687 O O . PRO A 1 90 ? 3.129 1.204 12.090 1.00 88.44 90 PRO A O 1
ATOM 690 N N . ARG A 1 91 ? 4.307 0.823 13.950 1.00 88.25 91 ARG A N 1
ATOM 691 C CA . ARG A 1 91 ? 3.786 -0.523 14.135 1.00 88.25 91 ARG A CA 1
ATOM 692 C C . ARG A 1 91 ? 2.258 -0.544 14.250 1.00 88.25 91 ARG A C 1
ATOM 694 O O . ARG A 1 91 ? 1.625 -1.376 13.613 1.00 88.25 91 ARG A O 1
ATOM 701 N N . VAL A 1 92 ? 1.683 0.346 15.060 1.00 91.94 92 VAL A N 1
ATOM 702 C CA . VAL A 1 92 ? 0.243 0.359 15.347 1.00 91.94 92 VAL A CA 1
ATOM 703 C C . VAL A 1 92 ? -0.553 0.778 14.120 1.00 91.94 92 VAL A C 1
ATOM 705 O O . VAL A 1 92 ? -1.462 0.054 13.721 1.00 91.94 92 VAL A O 1
ATOM 708 N N . TYR A 1 93 ? -0.209 1.904 13.491 1.00 91.56 93 TYR A N 1
ATOM 709 C CA . TYR A 1 93 ? -1.003 2.386 12.364 1.00 91.56 93 TYR A CA 1
ATOM 710 C C . TYR A 1 93 ? -0.810 1.539 11.102 1.00 91.56 93 TYR A C 1
ATOM 712 O O . TYR A 1 93 ? -1.778 1.323 10.380 1.00 91.56 93 TYR A O 1
ATOM 720 N N . VAL A 1 94 ? 0.380 0.970 10.859 1.00 91.56 94 VAL A N 1
ATOM 721 C CA . VAL A 1 94 ? 0.580 0.038 9.736 1.00 91.56 94 VAL A CA 1
ATOM 722 C C . VAL A 1 94 ? -0.268 -1.219 9.932 1.00 91.56 94 VAL A C 1
ATOM 724 O O . VAL A 1 94 ? -0.947 -1.639 8.998 1.00 91.56 94 VAL A O 1
ATOM 727 N N . GLU A 1 95 ? -0.281 -1.812 11.131 1.00 92.50 95 GLU A N 1
ATOM 728 C CA . GLU A 1 95 ? -1.087 -3.008 11.416 1.00 92.50 95 GLU A CA 1
ATOM 729 C C . GLU A 1 95 ? -2.592 -2.719 11.301 1.00 92.50 95 GLU A C 1
ATOM 731 O O . GLU A 1 95 ? -3.333 -3.490 10.687 1.00 92.50 95 GLU A O 1
ATOM 736 N N . MET A 1 96 ? -3.031 -1.575 11.828 1.00 94.94 96 MET A N 1
ATOM 737 C CA . MET A 1 96 ? -4.413 -1.108 11.749 1.00 94.94 96 MET A CA 1
ATOM 738 C C . MET A 1 96 ? -4.865 -0.926 10.298 1.00 94.94 96 MET A C 1
ATOM 740 O O . MET A 1 96 ? -5.827 -1.566 9.872 1.00 94.94 96 MET A O 1
ATOM 744 N N . ILE A 1 97 ? -4.150 -0.114 9.515 1.00 95.38 97 ILE A N 1
ATOM 745 C CA . ILE A 1 97 ? -4.487 0.156 8.111 1.00 95.38 97 ILE A CA 1
ATOM 746 C C . ILE A 1 97 ? -4.404 -1.119 7.269 1.00 95.38 97 ILE A C 1
ATOM 748 O O . ILE A 1 97 ? -5.261 -1.348 6.419 1.00 95.38 97 ILE A O 1
ATOM 752 N N . THR A 1 98 ? -3.454 -2.011 7.559 1.00 92.62 98 THR A N 1
ATOM 753 C CA . THR A 1 98 ? -3.389 -3.331 6.917 1.00 92.62 98 THR A CA 1
ATOM 754 C C . THR A 1 98 ? -4.639 -4.163 7.203 1.00 92.62 98 THR A C 1
ATOM 756 O O . THR A 1 98 ? -5.189 -4.787 6.296 1.00 92.62 98 THR A O 1
ATOM 759 N N . GLY A 1 99 ? -5.137 -4.151 8.442 1.00 94.62 99 GLY A N 1
ATOM 760 C CA . GLY A 1 99 ? -6.401 -4.796 8.796 1.00 94.62 99 GLY A CA 1
ATOM 761 C C . GLY A 1 99 ? -7.590 -4.229 8.016 1.00 94.62 99 GLY A C 1
ATOM 762 O O . GLY A 1 99 ? -8.399 -4.994 7.493 1.00 94.62 99 GLY A O 1
ATOM 763 N N . LEU A 1 100 ? -7.667 -2.903 7.882 1.00 96.50 100 LEU A N 1
ATOM 764 C CA . LEU A 1 100 ? -8.734 -2.229 7.133 1.00 96.50 100 LEU A CA 1
ATOM 765 C C . LEU A 1 100 ? -8.659 -2.501 5.625 1.00 96.50 100 LEU A C 1
ATOM 767 O O . LEU A 1 100 ? -9.693 -2.725 4.994 1.00 96.50 100 LEU A O 1
ATOM 771 N N . PHE A 1 101 ? -7.452 -2.561 5.063 1.00 95.50 101 PHE A N 1
ATOM 772 C CA . PHE A 1 101 ? -7.213 -2.974 3.681 1.00 95.50 101 PHE A CA 1
ATOM 773 C C . PHE A 1 101 ? -7.675 -4.416 3.434 1.00 95.50 101 PHE A C 1
ATOM 775 O O . PHE A 1 101 ? -8.419 -4.681 2.494 1.00 95.50 101 PHE A O 1
ATOM 782 N N . GLN A 1 102 ? -7.332 -5.356 4.320 1.00 93.19 102 GLN A N 1
ATOM 783 C CA . GLN A 1 102 ? -7.796 -6.747 4.199 1.00 93.19 102 GLN A CA 1
ATOM 784 C C . GLN A 1 102 ? -9.313 -6.903 4.404 1.00 93.19 102 GLN A C 1
ATOM 786 O O . GLN A 1 102 ? -9.904 -7.873 3.928 1.00 93.19 102 GLN A O 1
ATOM 791 N N . ALA A 1 103 ? -9.957 -5.958 5.089 1.00 94.38 103 ALA A N 1
ATOM 792 C CA . ALA A 1 103 ? -11.412 -5.889 5.200 1.00 94.38 103 ALA A CA 1
ATOM 793 C C . ALA A 1 103 ? -12.083 -5.216 3.983 1.00 94.38 103 ALA A C 1
ATOM 795 O O . ALA A 1 103 ? -13.311 -5.200 3.905 1.00 94.38 103 ALA A O 1
ATOM 796 N N . GLY A 1 104 ? -11.301 -4.668 3.046 1.00 94.62 104 GLY A N 1
ATOM 797 C CA . GLY A 1 104 ? -11.784 -4.003 1.837 1.00 94.62 104 GLY A CA 1
ATOM 798 C C . GLY A 1 104 ? -12.313 -2.583 2.049 1.00 94.62 104 GLY A C 1
ATOM 799 O O . GLY A 1 104 ? -13.059 -2.104 1.198 1.00 94.62 104 GLY A O 1
ATOM 800 N N . ILE A 1 105 ? -11.961 -1.922 3.161 1.00 97.06 105 ILE A N 1
ATOM 801 C CA . ILE A 1 105 ? -12.320 -0.511 3.411 1.00 97.06 105 ILE A CA 1
ATOM 802 C C . ILE A 1 105 ? -11.573 0.407 2.438 1.00 97.06 105 ILE A C 1
ATOM 804 O O . ILE A 1 105 ? -12.173 1.261 1.797 1.00 97.06 105 ILE A O 1
ATOM 808 N N . THR A 1 106 ? -10.273 0.161 2.286 1.00 97.12 106 THR A N 1
ATOM 809 C CA . THR A 1 106 ? -9.433 0.716 1.222 1.00 97.12 106 THR A CA 1
ATOM 810 C C . THR A 1 106 ? -8.983 -0.420 0.308 1.00 97.12 106 THR A C 1
ATOM 812 O O . THR A 1 106 ? -8.778 -1.547 0.771 1.00 97.12 106 THR A O 1
ATOM 815 N N . ARG A 1 107 ? -8.848 -0.148 -0.992 1.00 96.19 107 ARG A N 1
ATOM 816 C CA . ARG A 1 107 ? -8.370 -1.107 -2.003 1.00 96.19 107 ARG A CA 1
ATOM 817 C C . ARG A 1 107 ? -7.007 -0.728 -2.573 1.00 96.19 107 ARG A C 1
ATOM 819 O O . ARG A 1 107 ? -6.455 -1.497 -3.357 1.00 96.19 107 ARG A O 1
ATOM 826 N N . CYS A 1 108 ? -6.446 0.411 -2.175 1.00 96.56 108 CYS A N 1
ATOM 827 C CA . CYS A 1 108 ? -5.133 0.858 -2.610 1.00 96.56 108 CYS A CA 1
ATOM 828 C C . CYS A 1 108 ? -4.341 1.408 -1.427 1.00 96.56 108 CYS A C 1
ATOM 830 O O . CYS A 1 108 ? -4.756 2.354 -0.766 1.00 96.56 108 CYS A O 1
ATOM 832 N N . LEU A 1 109 ? -3.175 0.812 -1.185 1.00 95.12 109 LEU A N 1
ATOM 833 C CA . LEU A 1 109 ? -2.208 1.327 -0.229 1.00 95.12 109 LEU A CA 1
ATOM 834 C C . LEU A 1 109 ? -1.013 1.893 -0.980 1.00 95.12 109 LEU A C 1
ATOM 836 O O . LEU A 1 109 ? -0.399 1.210 -1.800 1.00 95.12 109 LEU A O 1
ATOM 840 N N . VAL A 1 110 ? -0.664 3.126 -0.644 1.00 93.88 110 VAL A N 1
ATOM 841 C CA . VAL A 1 110 ? 0.561 3.783 -1.078 1.00 93.88 110 VAL A CA 1
ATOM 842 C C . VAL A 1 110 ? 1.489 3.855 0.127 1.00 93.88 110 VAL A C 1
ATOM 844 O O . VAL A 1 110 ? 1.069 4.086 1.260 1.00 93.88 110 VAL A O 1
ATOM 847 N N . GLY A 1 111 ? 2.775 3.632 -0.082 1.00 89.19 111 GLY A N 1
ATOM 848 C CA . GLY A 1 111 ? 3.735 3.742 1.001 1.00 89.19 111 GLY A CA 1
ATOM 849 C C . GLY A 1 111 ? 5.150 3.520 0.523 1.00 89.19 111 GLY A C 1
ATOM 850 O O . GLY A 1 111 ? 5.403 3.020 -0.574 1.00 89.19 111 GLY A O 1
ATOM 851 N N . THR A 1 112 ? 6.093 3.897 1.374 1.00 82.06 112 THR A N 1
ATOM 852 C CA . THR A 1 112 ? 7.502 3.626 1.123 1.00 82.06 112 THR A CA 1
ATOM 853 C C . THR A 1 112 ? 7.858 2.220 1.596 1.00 82.06 112 THR A C 1
ATOM 855 O O . THR A 1 112 ? 7.213 1.623 2.463 1.00 82.06 112 THR A O 1
ATOM 858 N N . ARG A 1 113 ? 8.957 1.685 1.067 1.00 74.06 113 ARG A N 1
ATOM 859 C CA . ARG A 1 113 ? 9.477 0.368 1.465 1.00 74.06 113 ARG A CA 1
ATOM 860 C C . ARG A 1 113 ? 9.755 0.245 2.960 1.00 74.06 113 ARG A C 1
ATOM 862 O O . ARG A 1 113 ? 9.671 -0.855 3.487 1.00 74.06 113 ARG A O 1
ATOM 869 N N . GLY A 1 114 ? 10.123 1.338 3.629 1.00 71.94 114 GLY A N 1
ATOM 870 C CA . GLY A 1 114 ? 10.396 1.308 5.067 1.00 71.94 114 GLY A CA 1
ATOM 871 C C . GLY A 1 114 ? 9.169 0.899 5.884 1.00 71.94 114 GLY A C 1
ATOM 872 O O . GLY A 1 114 ? 9.318 0.287 6.934 1.00 71.94 114 GLY A O 1
ATOM 873 N N . LEU A 1 115 ? 7.970 1.187 5.371 1.00 75.62 115 LEU A N 1
ATOM 874 C CA . LEU A 1 115 ? 6.698 0.922 6.042 1.00 75.62 115 LEU A CA 1
ATOM 875 C C . LEU A 1 115 ? 6.016 -0.345 5.521 1.00 75.62 115 LEU A C 1
ATOM 877 O O . LEU A 1 115 ? 5.427 -1.087 6.300 1.00 75.62 115 LEU A O 1
ATOM 881 N N . LEU A 1 116 ? 6.119 -0.607 4.214 1.00 74.44 116 LEU A N 1
ATOM 882 C CA . LEU A 1 116 ? 5.419 -1.707 3.535 1.00 74.44 116 LEU A CA 1
ATOM 883 C C . LEU A 1 116 ? 6.344 -2.839 3.042 1.00 74.44 116 LEU A C 1
ATOM 885 O O . LEU A 1 116 ? 5.902 -3.747 2.343 1.00 74.44 116 LEU A O 1
ATOM 889 N N . GLY A 1 117 ? 7.637 -2.804 3.376 1.00 62.44 117 GLY A N 1
ATOM 890 C CA . GLY A 1 117 ? 8.632 -3.775 2.899 1.00 62.44 117 GLY A CA 1
ATOM 891 C C . GLY A 1 117 ? 8.909 -4.927 3.866 1.00 62.44 117 GLY A C 1
ATOM 892 O O . GLY A 1 117 ? 8.791 -6.097 3.493 1.00 62.44 117 GLY A O 1
ATOM 893 N N . GLU A 1 118 ? 9.279 -4.625 5.113 1.00 60.31 118 GLU A N 1
ATOM 894 C CA . GLU A 1 118 ? 9.646 -5.641 6.108 1.00 60.31 118 GLU A CA 1
ATOM 895 C C . GLU A 1 118 ? 8.487 -5.931 7.068 1.00 60.31 118 GLU A C 1
ATOM 897 O O . GLU A 1 118 ? 7.877 -5.030 7.629 1.00 60.31 118 GLU A O 1
ATOM 902 N N . GLY A 1 119 ? 8.165 -7.212 7.269 1.00 61.00 119 GLY A N 1
ATOM 903 C CA . GLY A 1 119 ? 7.149 -7.628 8.247 1.00 61.00 119 GLY A CA 1
ATOM 904 C C . GLY A 1 119 ? 5.686 -7.347 7.875 1.00 61.00 119 GLY A C 1
ATOM 905 O O . GLY A 1 119 ? 4.809 -7.853 8.566 1.00 61.00 119 GLY A O 1
ATOM 906 N N . TRP A 1 120 ? 5.407 -6.639 6.776 1.00 76.44 120 TRP A N 1
ATOM 907 C CA . TRP A 1 120 ? 4.042 -6.363 6.316 1.00 76.44 120 TRP A CA 1
ATOM 908 C C . TRP A 1 120 ? 3.299 -7.643 5.899 1.00 76.44 120 TRP A C 1
ATOM 910 O O . TRP A 1 120 ? 3.799 -8.435 5.091 1.00 76.44 120 TRP A O 1
ATOM 920 N N . ASP A 1 121 ? 2.121 -7.883 6.473 1.00 77.19 121 ASP A N 1
ATOM 921 C CA . ASP A 1 121 ? 1.327 -9.095 6.251 1.00 77.19 121 ASP A CA 1
ATOM 922 C C . ASP A 1 121 ? -0.063 -8.764 5.708 1.00 77.19 121 ASP A C 1
ATOM 924 O O . ASP A 1 121 ? -0.999 -8.498 6.456 1.00 77.19 121 ASP A O 1
ATOM 928 N N . ALA A 1 122 ? -0.170 -8.780 4.382 1.00 84.06 122 ALA A N 1
ATOM 929 C CA . ALA A 1 122 ? -1.412 -8.557 3.663 1.00 84.06 122 ALA A CA 1
ATOM 930 C C . ALA A 1 122 ? -1.555 -9.618 2.565 1.00 84.06 122 ALA A C 1
ATOM 932 O O . ALA A 1 122 ? -0.964 -9.518 1.489 1.00 84.06 122 ALA A O 1
ATOM 933 N N . ASN A 1 123 ? -2.315 -10.676 2.849 1.00 86.56 123 ASN A N 1
ATOM 934 C CA . ASN A 1 123 ? -2.470 -11.813 1.936 1.00 86.56 123 ASN A CA 1
ATOM 935 C C . ASN A 1 123 ? -3.526 -11.573 0.845 1.00 86.56 123 ASN A C 1
ATOM 937 O O . ASN A 1 123 ? -3.513 -12.265 -0.170 1.00 86.56 123 ASN A O 1
ATOM 941 N N . LYS A 1 124 ? -4.381 -10.556 0.996 1.00 91.19 124 LYS A N 1
ATOM 942 C CA . LYS A 1 124 ? -5.415 -10.193 0.011 1.00 91.19 124 LYS A CA 1
ATOM 943 C C . LYS A 1 124 ? -4.930 -9.291 -1.129 1.00 91.19 124 LYS A C 1
ATOM 945 O O . LYS A 1 124 ? -5.689 -9.009 -2.049 1.00 91.19 124 LYS A O 1
ATOM 950 N N . ILE A 1 125 ? -3.661 -8.867 -1.118 1.00 91.31 125 ILE A N 1
ATOM 951 C CA . ILE A 1 125 ? -3.078 -8.050 -2.198 1.00 91.31 125 ILE A CA 1
ATOM 952 C C . ILE A 1 125 ? -3.046 -8.844 -3.499 1.00 91.31 125 ILE A C 1
ATOM 954 O O . ILE A 1 125 ? -2.332 -9.841 -3.591 1.00 91.31 125 ILE A O 1
ATOM 958 N N . ASN A 1 126 ? -3.730 -8.362 -4.528 1.00 92.25 126 ASN A N 1
ATOM 959 C CA . ASN A 1 126 ? -3.731 -8.949 -5.870 1.00 92.25 126 ASN A CA 1
ATOM 960 C C . ASN A 1 126 ? -2.977 -8.101 -6.912 1.00 92.25 126 ASN A C 1
ATOM 962 O O . ASN A 1 126 ? -2.751 -8.572 -8.024 1.00 92.25 126 ASN A O 1
ATOM 966 N N . VAL A 1 127 ? -2.566 -6.878 -6.574 1.00 93.19 127 VAL A N 1
ATOM 967 C CA . VAL A 1 127 ? -1.768 -6.012 -7.447 1.00 93.19 127 VAL A CA 1
ATOM 968 C C . VAL A 1 127 ? -0.657 -5.355 -6.634 1.00 93.19 127 VAL A C 1
ATOM 970 O O . VAL A 1 127 ? -0.910 -4.782 -5.578 1.00 93.19 127 VAL A O 1
ATOM 973 N N . LEU A 1 128 ? 0.574 -5.433 -7.133 1.00 91.38 128 LEU A N 1
ATOM 974 C CA . LEU A 1 128 ? 1.730 -4.704 -6.616 1.00 91.38 128 LEU A CA 1
ATOM 975 C C . LEU A 1 128 ? 2.301 -3.856 -7.750 1.00 91.38 128 LEU A C 1
ATOM 977 O O . LEU A 1 128 ? 2.652 -4.405 -8.791 1.00 91.38 128 LEU A O 1
ATOM 981 N N . ILE A 1 129 ? 2.425 -2.548 -7.539 1.00 91.56 129 ILE A N 1
ATOM 982 C CA . ILE A 1 129 ? 3.107 -1.637 -8.463 1.00 91.56 129 ILE A CA 1
ATOM 983 C C . ILE A 1 129 ? 4.366 -1.134 -7.760 1.00 91.56 129 ILE A C 1
ATOM 985 O O . ILE A 1 129 ? 4.286 -0.386 -6.787 1.00 91.56 129 ILE A O 1
ATOM 989 N N . ASP A 1 130 ? 5.531 -1.577 -8.222 1.00 87.69 130 ASP A N 1
ATOM 990 C CA . ASP A 1 130 ? 6.821 -1.159 -7.687 1.00 87.69 130 ASP A CA 1
ATOM 991 C C . ASP A 1 130 ? 7.363 0.022 -8.500 1.00 87.69 130 ASP A C 1
ATOM 993 O O . ASP A 1 130 ? 7.766 -0.123 -9.656 1.00 87.69 130 ASP A O 1
ATOM 997 N N . LEU A 1 131 ? 7.358 1.197 -7.868 1.00 87.00 131 LEU A N 1
ATOM 998 C CA . LEU A 1 131 ? 7.934 2.435 -8.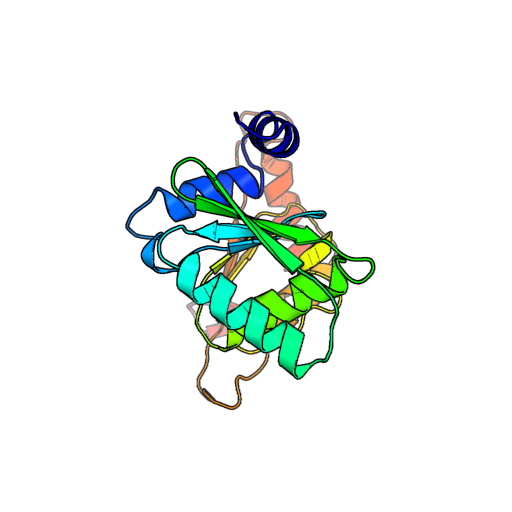399 1.00 87.00 131 LEU A CA 1
ATOM 999 C C . LEU A 1 131 ? 9.377 2.660 -7.909 1.00 87.00 131 LEU A C 1
ATOM 1001 O O . LEU A 1 131 ? 9.940 3.736 -8.094 1.00 87.00 131 LEU A O 1
ATOM 1005 N N . THR A 1 132 ? 9.979 1.685 -7.216 1.00 76.06 132 THR A N 1
ATOM 1006 C CA . THR A 1 132 ? 11.283 1.851 -6.568 1.00 76.06 132 THR A CA 1
ATOM 1007 C C . THR A 1 132 ? 12.440 1.374 -7.436 1.00 76.06 132 THR A C 1
ATOM 1009 O O . THR A 1 132 ? 12.392 0.344 -8.104 1.00 76.06 132 THR A O 1
ATOM 1012 N N . THR A 1 133 ? 13.560 2.086 -7.335 1.00 67.94 133 THR A N 1
ATOM 1013 C CA . THR A 1 133 ? 14.799 1.797 -8.070 1.00 67.94 133 THR A CA 1
ATOM 1014 C C . THR A 1 133 ? 15.677 0.735 -7.386 1.00 67.94 133 THR A C 1
ATOM 1016 O O . THR A 1 133 ? 16.854 0.585 -7.706 1.00 67.94 133 THR A O 1
ATOM 1019 N N . VAL A 1 134 ? 15.161 -0.016 -6.407 1.00 61.75 134 VAL A N 1
ATOM 1020 C CA . VAL A 1 134 ? 15.984 -0.934 -5.598 1.00 61.75 134 VAL A CA 1
ATOM 1021 C C . VAL A 1 134 ? 16.264 -2.252 -6.331 1.00 61.75 134 VAL A C 1
ATOM 1023 O O . VAL A 1 134 ? 15.377 -2.872 -6.910 1.00 61.75 134 VAL A O 1
ATOM 1026 N N . THR A 1 135 ? 17.514 -2.718 -6.250 1.00 54.97 135 THR A N 1
ATOM 1027 C CA . THR A 1 135 ? 18.066 -3.807 -7.080 1.00 54.97 135 THR A CA 1
ATOM 1028 C C . THR A 1 135 ? 18.356 -5.124 -6.364 1.00 54.97 135 THR A C 1
ATOM 1030 O O . THR A 1 135 ? 18.763 -6.086 -7.016 1.00 54.97 135 THR A O 1
ATOM 1033 N N . THR A 1 136 ? 18.217 -5.219 -5.037 1.00 58.97 136 THR A N 1
ATOM 1034 C CA . THR A 1 136 ? 18.638 -6.446 -4.337 1.00 58.97 136 THR A CA 1
ATOM 1035 C C . THR A 1 136 ? 17.605 -7.561 -4.498 1.00 58.97 136 THR A C 1
ATOM 1037 O O . THR A 1 136 ? 16.439 -7.393 -4.168 1.00 58.97 136 THR A O 1
ATOM 1040 N N . SER A 1 137 ? 18.014 -8.748 -4.954 1.00 57.31 137 SER A N 1
ATOM 1041 C CA . SER A 1 137 ? 17.084 -9.866 -5.215 1.00 57.31 137 SER A CA 1
ATOM 1042 C C . SER A 1 137 ? 16.265 -10.282 -3.980 1.00 57.31 137 SER A C 1
ATOM 1044 O O . SER A 1 137 ? 15.101 -10.652 -4.096 1.00 57.31 137 SER A O 1
ATOM 1046 N N . MET A 1 138 ? 16.850 -10.174 -2.779 1.00 56.38 138 MET A N 1
ATOM 1047 C CA . MET A 1 138 ? 16.171 -10.461 -1.506 1.00 56.38 138 MET A CA 1
ATOM 1048 C C . MET A 1 138 ? 14.952 -9.557 -1.291 1.00 56.38 138 MET A C 1
ATOM 1050 O O . MET A 1 138 ? 13.889 -10.015 -0.890 1.00 56.38 138 MET A O 1
ATOM 1054 N N . THR A 1 139 ? 15.105 -8.282 -1.620 1.00 60.94 139 THR A N 1
ATOM 1055 C CA . THR A 1 139 ? 14.060 -7.271 -1.523 1.00 60.94 139 THR A CA 1
ATOM 1056 C C . THR A 1 139 ? 12.890 -7.561 -2.466 1.00 60.94 139 THR A C 1
ATOM 1058 O O . THR A 1 139 ? 11.732 -7.409 -2.086 1.00 60.94 139 THR A O 1
ATOM 1061 N N . VAL A 1 140 ? 13.188 -7.971 -3.702 1.00 65.44 140 VAL A N 1
ATOM 1062 C CA . VAL A 1 140 ? 12.168 -8.260 -4.723 1.00 65.44 140 VAL A CA 1
ATOM 1063 C C . VAL A 1 140 ? 11.298 -9.420 -4.267 1.00 65.44 140 VAL A C 1
ATOM 1065 O O . VAL A 1 140 ? 10.073 -9.347 -4.315 1.00 65.44 140 VAL A O 1
ATOM 1068 N N . ASN A 1 141 ? 11.947 -10.468 -3.756 1.00 67.00 141 ASN A N 1
ATOM 1069 C CA . ASN A 1 141 ? 11.273 -11.650 -3.241 1.00 67.00 141 ASN A CA 1
ATOM 1070 C C . ASN A 1 141 ? 10.434 -11.338 -1.997 1.00 67.00 141 ASN A C 1
ATOM 1072 O O . ASN A 1 141 ? 9.377 -11.935 -1.821 1.00 67.00 141 ASN A O 1
ATOM 1076 N N . GLN A 1 142 ? 10.861 -10.395 -1.152 1.00 68.69 142 GLN A N 1
ATOM 1077 C CA . GLN A 1 142 ? 10.074 -9.969 0.007 1.00 68.69 142 GLN A CA 1
ATOM 1078 C C . GLN A 1 142 ? 8.805 -9.212 -0.388 1.00 68.69 142 GLN A C 1
ATOM 1080 O O . GLN A 1 142 ? 7.760 -9.490 0.197 1.00 68.69 142 GLN A O 1
ATOM 1085 N N . LEU A 1 143 ? 8.882 -8.310 -1.373 1.00 70.44 143 LEU A N 1
ATOM 1086 C CA . LEU A 1 143 ? 7.731 -7.539 -1.857 1.00 70.44 143 LEU A CA 1
ATOM 1087 C C . LEU A 1 143 ? 6.746 -8.429 -2.631 1.00 70.44 143 LEU A C 1
ATOM 1089 O O . LEU A 1 143 ? 5.573 -8.520 -2.272 1.00 70.44 143 LEU A O 1
ATOM 1093 N N . ARG A 1 144 ? 7.230 -9.173 -3.635 1.00 76.12 144 ARG A N 1
ATOM 1094 C CA . ARG A 1 144 ? 6.393 -10.080 -4.445 1.00 76.12 144 ARG A CA 1
ATOM 1095 C C . ARG A 1 144 ? 5.865 -11.269 -3.652 1.00 76.12 144 ARG A C 1
ATOM 1097 O O . ARG A 1 144 ? 4.754 -11.730 -3.880 1.00 76.12 144 ARG A O 1
ATOM 1104 N N . GLY A 1 145 ? 6.635 -11.747 -2.676 1.00 78.88 145 GLY A N 1
ATOM 1105 C CA . GLY A 1 145 ? 6.214 -12.834 -1.800 1.00 78.88 145 GLY A CA 1
ATOM 1106 C C . GLY A 1 145 ? 4.949 -12.516 -1.001 1.00 78.88 145 GLY A C 1
ATOM 1107 O O . GLY A 1 145 ? 4.313 -13.447 -0.518 1.00 78.88 145 GLY A O 1
ATOM 1108 N N . ARG A 1 146 ? 4.561 -11.238 -0.859 1.00 78.38 146 ARG A N 1
ATOM 1109 C CA . ARG A 1 146 ? 3.287 -10.847 -0.235 1.00 78.38 146 ARG A CA 1
ATOM 1110 C C . ARG A 1 146 ? 2.119 -10.996 -1.196 1.00 78.38 146 ARG A C 1
ATOM 1112 O O . ARG A 1 146 ? 1.137 -11.635 -0.835 1.00 78.38 146 ARG A O 1
ATOM 1119 N N . SER A 1 147 ? 2.249 -10.495 -2.422 1.00 83.50 147 SER A N 1
ATOM 1120 C CA . SER A 1 147 ? 1.189 -10.623 -3.424 1.00 83.50 147 SER A CA 1
ATOM 1121 C C . SER A 1 147 ? 0.950 -12.084 -3.824 1.00 83.50 147 SER A C 1
ATOM 1123 O O . SER A 1 147 ? -0.197 -12.477 -4.017 1.00 83.50 147 SER A O 1
ATOM 1125 N N . PHE A 1 148 ? 1.989 -12.927 -3.820 1.00 85.06 148 PHE A N 1
ATOM 1126 C CA . PHE A 1 148 ? 1.874 -14.369 -4.081 1.00 85.06 148 PHE A CA 1
ATOM 1127 C C . PHE A 1 148 ? 1.240 -15.195 -2.956 1.00 85.06 148 PHE A C 1
ATOM 1129 O O . PHE A 1 148 ? 0.989 -16.385 -3.150 1.00 85.06 148 PHE A O 1
ATOM 1136 N N . ARG A 1 149 ? 0.980 -14.619 -1.776 1.00 87.12 149 ARG A N 1
ATOM 1137 C CA . ARG A 1 149 ? 0.270 -15.355 -0.722 1.00 87.12 149 ARG A CA 1
ATOM 1138 C C . ARG A 1 149 ? -1.133 -15.705 -1.193 1.00 87.12 149 ARG A C 1
ATOM 1140 O O . ARG A 1 149 ? -1.822 -14.871 -1.783 1.00 87.12 149 ARG A O 1
ATOM 1147 N N . LEU A 1 150 ? -1.540 -16.933 -0.890 1.00 87.75 150 LEU A N 1
ATOM 1148 C CA . LEU A 1 150 ? -2.909 -17.376 -1.101 1.00 87.75 150 LEU A CA 1
ATOM 1149 C C . LEU A 1 150 ? -3.830 -16.606 -0.156 1.00 87.75 150 LEU A C 1
ATOM 1151 O O . LEU A 1 150 ? -3.530 -16.467 1.033 1.00 87.75 150 LEU A O 1
ATOM 1155 N N . ASP A 1 151 ? -4.942 -16.126 -0.699 1.00 91.06 151 ASP A N 1
ATOM 1156 C CA . ASP A 1 151 ? -6.064 -15.647 0.095 1.00 91.06 151 ASP A CA 1
ATOM 1157 C C . ASP A 1 151 ? -6.962 -16.856 0.407 1.00 91.06 151 ASP A C 1
ATOM 1159 O O . ASP A 1 151 ? -7.492 -17.464 -0.526 1.00 91.06 151 ASP A O 1
ATOM 1163 N N . PRO A 1 152 ? -7.131 -17.251 1.684 1.00 89.69 152 PRO A N 1
ATOM 1164 C CA . PRO A 1 152 ? -8.025 -18.347 2.050 1.00 89.69 152 PRO A CA 1
ATOM 1165 C C . PRO A 1 152 ? -9.473 -18.125 1.599 1.00 89.69 152 PRO A C 1
ATOM 1167 O O . PRO A 1 152 ? -10.177 -19.098 1.334 1.00 89.69 152 PRO A O 1
ATOM 1170 N N . ASP A 1 153 ? -9.901 -16.863 1.489 1.00 91.94 153 ASP A N 1
ATOM 1171 C CA . ASP A 1 153 ? -11.251 -16.494 1.063 1.00 91.94 153 ASP A CA 1
ATOM 1172 C C . ASP A 1 153 ? -11.393 -16.507 -0.472 1.00 91.94 153 ASP A C 1
ATOM 1174 O O . ASP A 1 153 ? -12.507 -16.596 -0.990 1.00 91.94 153 ASP A O 1
ATOM 1178 N N . GLN A 1 154 ? -10.276 -16.445 -1.210 1.00 92.12 154 GLN A N 1
ATOM 1179 C CA . GLN A 1 154 ? -10.229 -16.496 -2.675 1.00 92.12 154 GLN A CA 1
ATOM 1180 C C . GLN A 1 154 ? -9.114 -17.437 -3.167 1.00 92.12 154 GLN A C 1
ATOM 1182 O O . GLN A 1 154 ? -8.041 -16.979 -3.567 1.00 92.12 154 GLN A O 1
ATOM 1187 N N . PRO A 1 155 ? -9.360 -18.761 -3.202 1.00 90.38 155 PRO A N 1
ATOM 1188 C CA . PRO A 1 155 ? -8.352 -19.748 -3.605 1.00 90.38 155 PRO A CA 1
ATOM 1189 C C . PRO A 1 155 ? -7.807 -19.562 -5.028 1.00 90.38 155 PRO A C 1
ATOM 1191 O O . PRO A 1 155 ? -6.678 -19.953 -5.307 1.00 90.38 155 PRO A O 1
ATOM 1194 N N . GLU A 1 156 ? -8.600 -18.962 -5.921 1.00 92.56 156 GLU A N 1
ATOM 1195 C CA . GLU A 1 156 ? -8.232 -18.686 -7.318 1.00 92.56 156 GLU A CA 1
ATOM 1196 C C . GLU A 1 156 ? -7.601 -17.298 -7.517 1.00 92.56 156 GLU A C 1
ATOM 1198 O O . GLU A 1 156 ? -7.402 -16.857 -8.649 1.00 92.56 156 GLU A O 1
ATOM 1203 N N . LYS A 1 157 ? -7.287 -16.584 -6.428 1.00 91.44 157 LYS A N 1
ATOM 1204 C CA . LYS A 1 157 ? -6.651 -15.269 -6.485 1.00 91.44 157 LYS A CA 1
ATOM 1205 C C . LYS A 1 157 ? -5.370 -15.333 -7.323 1.00 91.44 157 LYS A C 1
ATOM 1207 O O . LYS A 1 157 ? -4.419 -16.043 -6.997 1.00 91.44 157 LYS A O 1
ATOM 1212 N N . VAL A 1 158 ? -5.317 -14.477 -8.337 1.00 91.00 158 VAL A N 1
ATOM 1213 C CA . VAL A 1 158 ? -4.102 -14.167 -9.093 1.00 91.00 158 VAL A CA 1
ATOM 1214 C C . VAL A 1 158 ? -3.470 -12.875 -8.583 1.00 91.00 158 VAL A C 1
ATOM 1216 O O . VAL A 1 158 ? -4.153 -12.007 -8.036 1.00 91.00 158 VAL A O 1
ATOM 1219 N N . ALA A 1 159 ? -2.158 -12.745 -8.765 1.00 90.56 159 ALA A N 1
ATOM 1220 C CA . ALA A 1 159 ? -1.411 -11.551 -8.395 1.00 90.56 159 ALA A CA 1
ATOM 1221 C C . ALA A 1 159 ? -0.702 -10.954 -9.613 1.00 90.56 159 ALA A C 1
ATOM 1223 O O . ALA A 1 159 ? 0.071 -11.642 -10.278 1.00 90.56 159 ALA A O 1
ATOM 1224 N N . ASN A 1 160 ? -0.931 -9.667 -9.870 1.00 90.81 160 ASN A N 1
ATOM 1225 C CA . ASN A 1 160 ? -0.256 -8.902 -10.913 1.00 90.81 160 ASN A CA 1
ATOM 1226 C C . ASN A 1 160 ? 0.842 -8.042 -10.284 1.00 90.81 160 ASN A C 1
ATOM 1228 O O . ASN A 1 160 ? 0.558 -7.149 -9.488 1.00 90.81 160 ASN A O 1
ATOM 1232 N N . ASN A 1 161 ? 2.095 -8.300 -10.647 1.00 87.81 161 ASN A N 1
ATOM 1233 C CA . ASN A 1 161 ? 3.241 -7.545 -10.151 1.00 87.81 161 ASN A CA 1
ATOM 1234 C C . ASN A 1 161 ? 3.823 -6.706 -11.289 1.00 87.81 161 ASN A C 1
ATOM 1236 O O . ASN A 1 161 ? 4.340 -7.259 -12.257 1.00 87.81 161 ASN A O 1
ATOM 1240 N N . TRP A 1 162 ? 3.751 -5.388 -11.146 1.00 90.00 162 TRP A N 1
ATOM 1241 C CA . TRP A 1 162 ? 4.241 -4.405 -12.100 1.00 90.00 162 TRP A CA 1
ATOM 1242 C C . TRP A 1 162 ? 5.501 -3.734 -11.567 1.00 90.00 162 TRP A C 1
ATOM 1244 O O . TRP A 1 162 ? 5.590 -3.390 -10.390 1.00 90.00 162 TRP A O 1
ATOM 1254 N N . ASP A 1 163 ? 6.457 -3.512 -12.457 1.00 87.25 163 ASP A N 1
ATOM 1255 C CA . ASP A 1 163 ? 7.656 -2.720 -12.219 1.00 87.25 163 ASP A CA 1
ATOM 1256 C C . ASP A 1 163 ? 7.627 -1.553 -13.205 1.00 87.25 163 ASP A C 1
ATOM 1258 O O . ASP A 1 163 ? 7.559 -1.773 -14.417 1.00 87.25 163 ASP A O 1
ATOM 1262 N N . VAL A 1 164 ? 7.664 -0.319 -12.706 1.00 89.12 164 VAL A N 1
ATOM 1263 C CA . VAL A 1 164 ? 7.699 0.870 -13.565 1.00 89.12 164 VAL A CA 1
ATOM 1264 C C . VAL A 1 164 ? 9.146 1.307 -13.742 1.00 89.12 164 VAL A C 1
ATOM 1266 O O . VAL A 1 164 ? 9.879 1.486 -12.771 1.00 89.12 164 VAL A O 1
ATOM 1269 N N . VAL A 1 165 ? 9.565 1.464 -14.997 1.00 88.75 165 VAL A N 1
ATOM 1270 C CA . VAL A 1 165 ? 10.951 1.760 -15.368 1.00 88.75 165 VAL A CA 1
ATOM 1271 C C . VAL A 1 165 ? 10.987 3.027 -16.208 1.00 88.75 165 VAL A C 1
ATOM 1273 O O . VAL A 1 165 ? 10.302 3.118 -17.225 1.00 88.75 165 VAL A O 1
ATOM 1276 N N . CYS A 1 166 ? 11.811 3.993 -15.804 1.00 88.12 166 CYS A N 1
ATOM 1277 C CA . CYS A 1 166 ? 12.082 5.178 -16.607 1.00 88.12 166 CYS A CA 1
ATOM 1278 C C . CYS A 1 166 ? 13.186 4.882 -17.634 1.00 88.12 166 CYS A C 1
ATOM 1280 O O . CYS A 1 166 ? 14.232 4.327 -17.292 1.00 88.12 166 CYS A O 1
ATOM 1282 N N . ILE A 1 167 ? 12.953 5.247 -18.897 1.00 91.25 167 ILE A N 1
ATOM 1283 C CA . ILE A 1 167 ? 13.914 5.099 -19.996 1.00 91.25 167 ILE A CA 1
ATOM 1284 C C . ILE A 1 167 ? 14.016 6.446 -20.708 1.00 91.25 167 ILE A C 1
ATOM 1286 O O . ILE A 1 167 ? 13.049 6.895 -21.318 1.00 91.25 167 ILE A O 1
ATOM 1290 N N . ALA A 1 168 ? 15.187 7.074 -20.640 1.00 92.38 168 ALA A N 1
ATOM 1291 C CA . ALA A 1 168 ? 15.444 8.383 -21.241 1.00 92.38 168 ALA A CA 1
ATOM 1292 C C . ALA A 1 168 ? 16.885 8.466 -21.800 1.00 92.38 168 ALA A C 1
ATOM 1294 O O . ALA A 1 168 ? 17.754 9.108 -21.202 1.00 92.38 168 ALA A O 1
ATOM 1295 N N . PRO A 1 169 ? 17.193 7.768 -22.913 1.00 91.69 169 PRO A N 1
ATOM 1296 C CA . PRO A 1 169 ? 18.558 7.581 -23.423 1.00 91.69 169 PRO A CA 1
ATOM 1297 C C . PRO A 1 169 ? 19.314 8.882 -23.735 1.00 91.69 169 PRO A C 1
ATOM 1299 O O . PRO A 1 169 ? 20.540 8.887 -23.810 1.00 91.69 169 PRO A O 1
ATOM 1302 N N . GLU A 1 170 ? 18.591 9.981 -23.928 1.00 94.44 170 GLU A N 1
ATOM 1303 C CA . GLU A 1 170 ? 19.117 11.321 -24.166 1.00 94.44 170 GLU A CA 1
ATOM 1304 C C . GLU A 1 170 ? 19.817 11.946 -22.943 1.00 94.44 170 GLU A C 1
ATOM 1306 O O . GLU A 1 170 ? 20.545 12.929 -23.095 1.00 94.44 170 GLU A O 1
ATOM 1311 N N . PHE A 1 171 ? 19.656 11.374 -21.744 1.00 91.25 171 PHE A N 1
ATOM 1312 C CA . PHE A 1 171 ? 20.315 11.829 -20.517 1.00 91.25 171 PHE A CA 1
ATOM 1313 C C . PHE A 1 171 ? 21.428 10.874 -20.072 1.00 91.25 171 PHE A C 1
ATOM 1315 O O . PHE A 1 171 ? 21.298 9.656 -20.151 1.00 91.25 171 PHE A O 1
ATOM 1322 N N . THR A 1 172 ? 22.494 11.421 -19.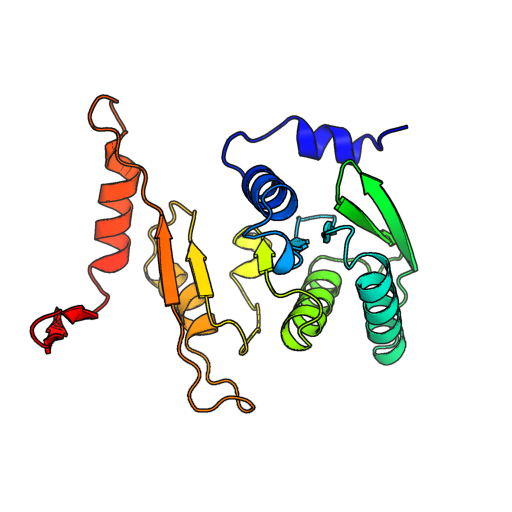473 1.00 88.75 172 THR A N 1
ATOM 1323 C CA . THR A 1 172 ? 23.689 10.676 -19.015 1.00 88.75 172 THR A CA 1
ATOM 1324 C C . THR A 1 172 ? 23.391 9.458 -18.129 1.00 88.75 172 THR A C 1
ATOM 1326 O O . THR A 1 172 ? 24.171 8.514 -18.119 1.00 88.75 172 THR A O 1
ATOM 1329 N N . LYS A 1 173 ? 22.288 9.481 -17.371 1.00 85.44 173 LYS A N 1
ATOM 1330 C CA . LYS A 1 173 ? 21.848 8.403 -16.464 1.00 85.44 173 LYS A CA 1
ATOM 1331 C C . LYS A 1 173 ? 20.467 7.843 -16.811 1.00 85.44 173 LYS A C 1
ATOM 1333 O O . LYS A 1 173 ? 19.858 7.148 -16.006 1.00 85.44 173 LYS A O 1
ATOM 1338 N N . GLY A 1 174 ? 19.930 8.161 -17.986 1.00 86.81 174 GLY A N 1
ATOM 1339 C CA . GLY A 1 174 ? 18.545 7.823 -18.311 1.00 86.81 174 GLY A CA 1
ATOM 1340 C C . GLY A 1 174 ? 18.301 6.349 -18.642 1.00 86.81 174 GLY A C 1
ATOM 1341 O O . GLY A 1 174 ? 17.166 5.974 -18.907 1.00 86.81 174 GLY A O 1
ATOM 1342 N N . LEU A 1 175 ? 19.339 5.507 -18.604 1.00 91.00 175 LEU A N 1
ATOM 1343 C CA . LEU A 1 175 ? 19.216 4.046 -18.660 1.00 91.00 175 LEU A CA 1
ATOM 1344 C C . LEU A 1 175 ? 19.459 3.367 -17.306 1.00 91.00 175 LEU A C 1
ATOM 1346 O O . LEU A 1 175 ? 19.310 2.149 -17.212 1.00 91.00 175 LEU A O 1
ATOM 1350 N N . ASP A 1 176 ? 19.798 4.120 -16.254 1.00 88.81 176 ASP A N 1
ATOM 1351 C CA . ASP A 1 176 ? 20.142 3.544 -14.953 1.00 88.81 176 ASP A CA 1
ATOM 1352 C C . ASP A 1 176 ? 18.993 2.680 -14.401 1.00 88.81 176 ASP A C 1
ATOM 1354 O O . ASP A 1 176 ? 19.231 1.581 -13.904 1.00 88.81 176 ASP A O 1
ATOM 1358 N N . ASP A 1 177 ? 17.743 3.144 -14.501 1.00 86.69 177 ASP A N 1
ATOM 1359 C CA . ASP A 1 177 ? 16.574 2.397 -14.015 1.00 86.69 177 ASP A CA 1
ATOM 1360 C C . ASP A 1 177 ? 16.343 1.107 -14.805 1.00 86.69 177 ASP A C 1
ATOM 1362 O O . ASP A 1 177 ? 16.046 0.069 -14.214 1.00 86.69 177 ASP A O 1
ATOM 1366 N N . TYR A 1 178 ? 16.574 1.132 -16.118 1.00 88.62 178 TYR A N 1
ATOM 1367 C CA . TYR A 1 178 ? 16.489 -0.053 -16.968 1.00 88.62 178 TYR A CA 1
ATOM 1368 C C . TYR A 1 178 ? 17.574 -1.085 -16.648 1.00 88.62 178 TYR A C 1
ATOM 1370 O O . TYR A 1 178 ? 17.291 -2.273 -16.482 1.00 88.62 178 TYR A O 1
ATOM 1378 N N . GLU A 1 179 ? 18.826 -0.657 -16.479 1.00 88.19 179 GLU A N 1
ATOM 1379 C CA . GLU A 1 179 ? 19.903 -1.563 -16.073 1.00 88.19 179 GLU A CA 1
ATOM 1380 C C . GLU A 1 179 ? 19.639 -2.189 -14.699 1.00 88.19 179 GLU A C 1
ATOM 1382 O O . GLU A 1 179 ? 19.962 -3.358 -14.455 1.00 88.19 179 GLU A O 1
ATOM 1387 N N . ARG A 1 180 ? 19.051 -1.412 -13.784 1.00 84.19 180 ARG A N 1
ATOM 1388 C CA . ARG A 1 180 ? 18.625 -1.882 -12.467 1.00 84.19 180 ARG A CA 1
ATOM 1389 C C . ARG A 1 180 ? 17.493 -2.897 -12.572 1.00 84.19 180 ARG A C 1
ATOM 1391 O O . ARG A 1 180 ? 17.591 -3.943 -11.931 1.00 84.19 180 ARG A O 1
ATOM 1398 N N . PHE A 1 181 ? 16.485 -2.636 -13.399 1.00 85.44 181 PHE A N 1
ATOM 1399 C CA . PHE A 1 181 ? 15.408 -3.575 -13.706 1.00 85.44 181 PHE A CA 1
ATOM 1400 C C . PHE A 1 181 ? 15.958 -4.902 -14.251 1.00 85.44 181 PHE A C 1
ATOM 1402 O O . PHE A 1 181 ? 15.665 -5.961 -13.699 1.00 85.44 181 PHE A O 1
ATOM 1409 N N . ASN A 1 182 ? 16.870 -4.869 -15.224 1.00 85.56 182 ASN A N 1
ATOM 1410 C CA . ASN A 1 182 ? 17.482 -6.089 -15.762 1.00 85.56 182 ASN A CA 1
ATOM 1411 C C . ASN A 1 182 ? 18.213 -6.900 -14.680 1.00 85.56 182 ASN A C 1
ATOM 1413 O O . ASN A 1 182 ? 18.047 -8.114 -14.582 1.00 85.56 182 ASN A O 1
ATOM 1417 N N . LYS A 1 183 ? 18.983 -6.237 -13.806 1.00 83.44 183 LYS A N 1
ATOM 1418 C CA . LYS A 1 183 ? 19.652 -6.894 -12.664 1.00 83.44 183 LYS A CA 1
ATOM 1419 C C . LYS A 1 183 ? 18.658 -7.453 -11.640 1.00 83.44 183 LYS A C 1
ATOM 1421 O O . LYS A 1 183 ? 18.938 -8.472 -11.013 1.00 83.44 183 LYS A O 1
ATOM 1426 N N . LYS A 1 184 ? 17.524 -6.778 -11.446 1.00 78.94 184 LYS A N 1
ATOM 1427 C CA . LYS A 1 184 ? 16.452 -7.164 -10.521 1.00 78.94 184 LYS A CA 1
ATOM 1428 C C . LYS A 1 184 ? 15.756 -8.450 -10.979 1.00 78.94 184 LYS A C 1
ATOM 1430 O O . LYS A 1 184 ? 15.460 -9.304 -10.144 1.00 78.94 184 LYS A O 1
ATOM 1435 N N . HIS A 1 185 ? 15.549 -8.597 -12.288 1.00 78.56 185 HIS A N 1
ATOM 1436 C CA . HIS A 1 185 ? 14.785 -9.695 -12.889 1.00 78.56 185 HIS A CA 1
ATOM 1437 C C . HIS A 1 185 ? 15.622 -10.846 -13.437 1.00 78.56 185 HIS A C 1
ATOM 1439 O O . HIS A 1 185 ? 15.073 -11.916 -13.641 1.00 78.56 185 HIS A O 1
ATOM 1445 N N . CYS A 1 186 ? 16.946 -10.715 -13.561 1.00 80.44 186 CYS A N 1
ATOM 1446 C CA . CYS A 1 186 ? 17.807 -11.776 -14.114 1.00 80.44 186 CYS A CA 1
ATOM 1447 C C . CYS A 1 186 ? 17.814 -13.115 -13.345 1.00 80.44 186 CYS A C 1
ATOM 1449 O O . CYS A 1 186 ? 18.493 -14.054 -13.751 1.00 80.44 186 CYS A O 1
ATOM 1451 N N . ARG A 1 187 ? 17.126 -13.197 -12.200 1.00 75.44 187 ARG A N 1
ATOM 1452 C CA . ARG A 1 187 ? 16.978 -14.411 -11.378 1.00 75.44 187 ARG A CA 1
ATOM 1453 C C . ARG A 1 187 ? 15.534 -14.901 -11.280 1.00 75.44 187 ARG A C 1
ATOM 1455 O O . ARG A 1 187 ? 15.262 -15.807 -10.495 1.00 75.44 187 ARG A O 1
ATOM 1462 N N . LEU A 1 188 ? 14.616 -14.250 -11.982 1.00 74.00 188 LEU A N 1
ATOM 1463 C CA . LEU A 1 188 ? 13.206 -14.590 -12.002 1.00 74.00 188 LEU A CA 1
ATOM 1464 C C . LEU A 1 188 ? 12.921 -15.311 -13.308 1.00 74.00 188 LEU A C 1
ATOM 1466 O O . LEU A 1 188 ? 13.295 -14.815 -14.360 1.00 74.00 188 LEU A O 1
ATOM 1470 N N . PHE A 1 189 ? 12.262 -16.457 -13.191 1.00 75.50 189 PHE A N 1
ATOM 1471 C CA . PHE A 1 189 ? 11.788 -17.213 -14.336 1.00 75.50 189 PHE A CA 1
ATOM 1472 C C . PHE A 1 189 ? 10.306 -16.900 -14.559 1.00 75.50 189 PHE A C 1
ATOM 1474 O O . PHE A 1 189 ? 9.524 -16.921 -13.600 1.00 75.50 189 PHE A O 1
ATOM 1481 N N . GLY A 1 190 ? 9.923 -16.596 -15.793 1.00 72.50 190 GLY A N 1
ATOM 1482 C CA . GLY A 1 190 ? 8.552 -16.332 -16.220 1.00 72.50 190 GLY A CA 1
ATOM 148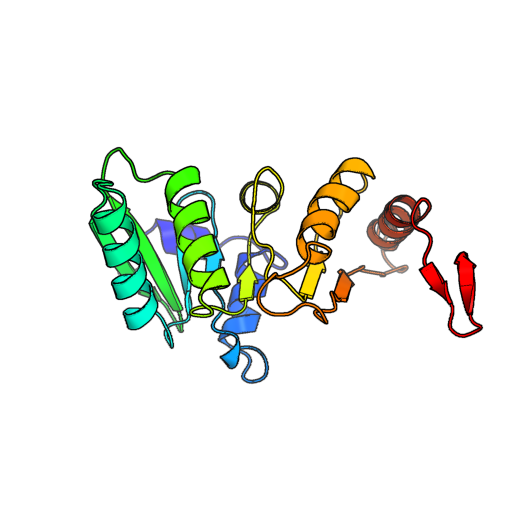3 C C . GLY A 1 190 ? 8.106 -17.295 -17.314 1.00 72.50 190 GLY A C 1
ATOM 1484 O O . GLY A 1 190 ? 8.933 -17.923 -17.966 1.00 72.50 190 GLY A O 1
ATOM 1485 N N . VAL A 1 191 ? 6.791 -17.420 -17.503 1.00 74.19 191 VAL A N 1
ATOM 1486 C CA . VAL A 1 191 ? 6.234 -18.110 -18.673 1.00 74.19 191 VAL A CA 1
ATOM 1487 C C . VAL A 1 191 ? 6.086 -17.086 -19.791 1.00 74.19 191 VAL A C 1
ATOM 1489 O O . VAL A 1 191 ? 5.457 -16.048 -19.586 1.00 74.19 191 VAL A O 1
ATOM 1492 N N . THR A 1 192 ? 6.678 -17.363 -20.943 1.00 78.56 192 THR A N 1
ATOM 1493 C CA . THR A 1 192 ? 6.611 -16.521 -22.141 1.00 78.56 192 THR A CA 1
ATOM 1494 C C . THR A 1 192 ? 5.328 -16.773 -22.939 1.00 78.56 192 THR A C 1
ATOM 1496 O O . THR A 1 192 ? 4.622 -17.762 -22.725 1.00 78.56 192 THR A O 1
ATOM 1499 N N . ASP A 1 193 ? 5.031 -15.896 -23.901 1.00 79.75 193 ASP A N 1
ATOM 1500 C CA . ASP A 1 193 ? 3.841 -15.992 -24.765 1.00 79.75 193 ASP A CA 1
ATOM 1501 C C . ASP A 1 193 ? 3.800 -17.284 -25.611 1.00 79.75 193 ASP A C 1
ATOM 1503 O O . ASP A 1 193 ? 2.733 -17.705 -26.061 1.00 79.75 193 ASP A O 1
ATOM 1507 N N . ASP A 1 194 ? 4.949 -17.934 -25.817 1.00 83.75 194 ASP A N 1
ATOM 1508 C CA . ASP A 1 194 ? 5.093 -19.231 -26.487 1.00 83.75 194 ASP A CA 1
ATOM 1509 C C . ASP A 1 194 ? 5.150 -20.430 -25.515 1.00 83.75 194 ASP A C 1
ATOM 1511 O O . ASP A 1 194 ? 5.322 -21.574 -25.941 1.00 83.75 194 ASP A O 1
ATOM 1515 N N . GLY A 1 195 ? 4.939 -20.194 -24.216 1.00 78.06 195 GLY A N 1
ATOM 1516 C CA . GLY A 1 195 ? 4.855 -21.223 -23.179 1.00 78.06 195 GLY A CA 1
ATOM 1517 C C . GLY A 1 195 ? 6.204 -21.768 -22.703 1.00 78.06 195 GLY A C 1
ATOM 1518 O O . GLY A 1 195 ? 6.232 -22.802 -22.027 1.00 78.06 195 GLY A O 1
ATOM 1519 N N . LEU A 1 196 ? 7.312 -21.110 -23.049 1.00 83.31 196 LEU A N 1
ATOM 1520 C CA . LEU A 1 196 ? 8.641 -21.422 -22.527 1.00 83.31 196 LEU A CA 1
ATOM 1521 C C . LEU A 1 196 ? 8.849 -20.795 -21.143 1.00 83.31 196 LEU A C 1
ATOM 1523 O O . LEU A 1 196 ? 8.073 -19.956 -20.693 1.00 83.31 196 LEU A O 1
ATOM 1527 N N . ILE A 1 197 ? 9.888 -21.260 -20.447 1.00 77.19 197 ILE A N 1
ATOM 1528 C CA . ILE A 1 197 ? 10.338 -20.683 -19.180 1.00 77.19 197 ILE A CA 1
ATOM 1529 C C . ILE A 1 197 ? 11.653 -19.957 -19.452 1.00 77.19 197 ILE A C 1
ATOM 1531 O O . ILE A 1 197 ? 12.630 -20.608 -19.832 1.00 77.19 197 ILE A O 1
ATOM 1535 N N . GLU A 1 198 ? 11.675 -18.646 -19.228 1.00 65.06 198 GLU A N 1
ATOM 1536 C CA . GLU A 1 198 ? 12.859 -17.780 -19.353 1.00 65.06 198 GLU A CA 1
ATOM 1537 C C . GLU A 1 198 ? 13.147 -17.034 -18.058 1.00 65.06 198 GLU A C 1
ATOM 1539 O O . GLU A 1 198 ? 12.169 -16.583 -17.420 1.00 65.06 198 GLU A O 1
#

Secondary structure (DSSP, 8-state):
---HHHHHHHHS-TTSHHHHHHHHHHSHHHHTT-EEEE-SS-EEEEGGGHHHHHHHHHHHHHHTT---EEEEEEETTEEEEEEESTT-SHHHHHHHHHHHHHTTS-SEEEE-HHHHTSS---TT--EEEE------HHHHHHHHHHHTSPBTTBTT---EEEE-----TTSTTTTHHHHHHHHHHTT---B-TTS-B-

pLDDT: mean 85.07, std 12.98, range [38.75, 98.25]

Foldseek 3Di:
DPDPVNVVLVVDDPLDLSVVQVCQLVPVVRVVLFEWEDDQFWIKTFPVLPVVLVVQLVVVCVVVVHDWDWDWDDDDRIIIIHIDDPRRGLVSVLVSVLVCCLVSSGRHYGYDCVNCQPPRARQPAQEAEDADLDQDLVSVCRNVVRNPHADPVCNPRHHHYHYDFFADPVDPCRCVSVVSVCNNCVPPWDQDPVRDTD

Sequence (198 aa):
ATSAEVEHLLDEEAGGAIAAFKELVSNPPTDWLNPVLLTGSSVLVDDDIADQLQSRAEEWLQTRNIDVTLSREPFDGFDLLNGSGSQWSPRVYVEMITGLFQAGITRCLVGTRGLLGEGWDANKINVLIDLTTVTTSMTVNQLRGRSFRLDPDQPEKVANNWDVVCIAPEFTKGLDDYERFNKKHCRLFGVTDDGLIE